Protein AF-A0A1Y2BEL7-F1 (afdb_monomer_lite)

InterPro domains:
  IPR009057 Homedomain-like superfamily [SSF46689] (163-197)
  IPR056302 ATP-dependent helicase CHD1-2/hrp3, HTH domain [PF23588] (156-226)

Secondary structure (DSSP, 8-state):
-------PPPPPP----------PPPHHHHHHHHHHHHHH--TTTSHHHHHHHHT-TTS-HHHHHHHHHHHHHHHHHHHHHHHHHHHH-HHHHTTGGGSPP-EEE-TTS-EEEHHHHHHHHHHHHHHHHHHHT-SSHHHHHHHHHHHHHHSSPPP-SSSSS---HHHHHHHH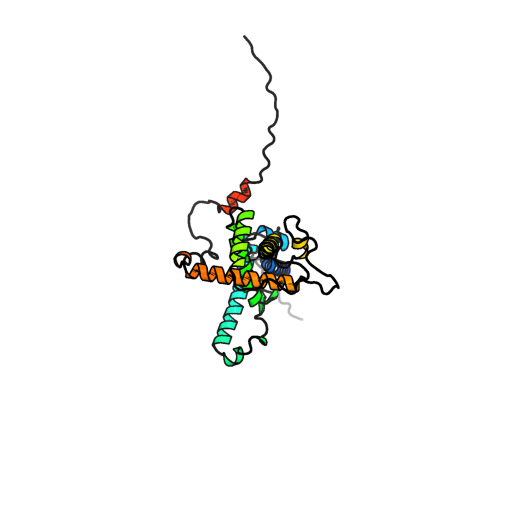HHHHHH-TT-HHHHHH-TTSTTTTT--TT-SS--S--HHHHHHHHHHHHHHHHHHHHHHHHH-GGGGGGSSSTTTPPPP---S----HHHHHHHSS--PPP-----PPPP----

Foldseek 3Di:
DDDDDDDDDDDDDDDDDDDPDPPADDLLLLVLLLVLCLWQAACVLVVVSSCVSSVVPVPDPVNSNVSRVLLLVQLVVLVVVVVVVCVVCVVVVVPVVPDDQSWDDRPPYDIDRSVSSNLSNVLNVLLSVLCVPDPDNVVSLVVQLVLLVPDPDDDDPPAPDDDGSSLLSLLSVLSNVQTQLSVVSSCPDPVGPRPPVECEPPPDPGDDYSVNSNVSNSVSSVVSVVVVVVVCVVPVVVVPCPDDPVPDDDPDDDDDDDPPVVVVVVPPDDDDDDDDDDDDDDDDDD

Organism: NCBI:txid329046

Structure (mmCIF, N/CA/C/O backbone):
data_AF-A0A1Y2BEL7-F1
#
_entry.id   AF-A0A1Y2BEL7-F1
#
loop_
_atom_site.group_PDB
_atom_site.id
_atom_site.type_symbol
_atom_site.label_atom_id
_atom_site.label_alt_id
_atom_site.label_comp_id
_atom_site.label_asym_id
_atom_site.label_entity_id
_atom_site.label_seq_id
_atom_site.pdbx_PDB_ins_code
_atom_site.Cartn_x
_atom_site.Cartn_y
_atom_site.Cartn_z
_atom_site.occupancy
_atom_site.B_iso_or_equiv
_atom_site.auth_seq_id
_atom_site.auth_comp_id
_atom_site.auth_asym_id
_atom_site.auth_atom_id
_atom_site.pdbx_PDB_model_num
ATOM 1 N N . MET A 1 1 ? -29.977 -41.618 71.032 1.00 42.56 1 MET A N 1
ATOM 2 C CA . MET A 1 1 ? -31.259 -41.395 70.331 1.00 42.56 1 MET A CA 1
ATOM 3 C C . MET A 1 1 ? -31.179 -40.005 69.726 1.00 42.56 1 MET A C 1
ATOM 5 O O . MET A 1 1 ? -31.337 -39.029 70.445 1.00 42.56 1 MET A O 1
ATOM 9 N N . GLY A 1 2 ? -30.723 -39.933 68.474 1.00 38.16 2 GLY A N 1
ATOM 10 C CA . GLY A 1 2 ? -30.477 -38.681 67.754 1.00 38.16 2 GLY A CA 1
ATOM 11 C C . GLY A 1 2 ? -31.762 -38.158 67.120 1.00 38.16 2 GLY A C 1
ATOM 12 O O . GLY A 1 2 ? -32.584 -38.946 66.663 1.00 38.16 2 GLY A O 1
ATOM 13 N N . ALA A 1 3 ? -31.934 -36.840 67.156 1.00 37.84 3 ALA A N 1
ATOM 14 C CA . ALA A 1 3 ? -33.057 -36.123 66.573 1.00 37.84 3 ALA A CA 1
ATOM 15 C C . ALA A 1 3 ? -32.862 -35.958 65.059 1.00 37.84 3 ALA A C 1
ATOM 17 O O . ALA A 1 3 ? -31.809 -35.496 64.620 1.00 37.84 3 ALA A O 1
ATOM 18 N N . GLU A 1 4 ? -33.883 -36.303 64.278 1.00 36.38 4 GLU A N 1
ATOM 19 C CA . GLU A 1 4 ? -33.891 -36.190 62.820 1.00 36.38 4 GLU A CA 1
ATOM 20 C C . GLU A 1 4 ? -34.889 -35.096 62.424 1.00 36.38 4 GLU A C 1
ATOM 22 O O . GLU A 1 4 ? -36.101 -35.231 62.598 1.00 36.38 4 GLU A O 1
ATOM 27 N N . ALA A 1 5 ? -34.353 -33.953 61.991 1.00 41.94 5 ALA A N 1
ATOM 28 C CA . ALA A 1 5 ? -35.113 -32.773 61.605 1.00 41.94 5 ALA A CA 1
ATOM 29 C C . ALA A 1 5 ? -35.230 -32.692 60.077 1.00 41.94 5 ALA A C 1
ATOM 31 O O . ALA A 1 5 ? -34.238 -32.592 59.355 1.00 41.94 5 ALA A O 1
ATOM 32 N N . SER A 1 6 ? -36.484 -32.712 59.630 1.00 41.28 6 SER A N 1
ATOM 33 C CA . SER A 1 6 ? -36.966 -32.537 58.262 1.00 41.28 6 SER A CA 1
ATOM 34 C C . SER A 1 6 ? -36.458 -31.240 57.612 1.00 41.28 6 SER A C 1
ATOM 36 O O . SER A 1 6 ? -36.540 -30.168 58.213 1.00 41.28 6 SER A O 1
ATOM 38 N N . ARG A 1 7 ? -35.970 -31.317 56.366 1.00 41.38 7 ARG A N 1
ATOM 39 C CA . ARG A 1 7 ? -35.695 -30.153 55.504 1.00 41.38 7 ARG A CA 1
ATOM 40 C C . ARG A 1 7 ? -36.502 -30.276 54.212 1.00 41.38 7 ARG A C 1
ATOM 42 O O . ARG A 1 7 ? -36.252 -31.161 53.401 1.00 41.38 7 ARG A O 1
ATOM 49 N N . GLN A 1 8 ? -37.472 -29.378 54.051 1.00 37.16 8 GLN A N 1
ATOM 50 C CA . GLN A 1 8 ? -38.222 -29.150 52.816 1.00 37.16 8 GLN A CA 1
ATOM 51 C C . GLN A 1 8 ? -37.344 -28.418 51.789 1.00 37.16 8 GLN A C 1
ATOM 53 O O . GLN A 1 8 ? -36.616 -27.491 52.141 1.00 37.16 8 GLN A O 1
ATOM 58 N N . ALA A 1 9 ? -37.428 -28.838 50.527 1.00 38.59 9 ALA A N 1
ATOM 59 C CA . ALA A 1 9 ? -36.803 -28.182 49.383 1.00 38.59 9 ALA A CA 1
ATOM 60 C C . ALA A 1 9 ? -37.765 -27.153 48.762 1.00 38.59 9 ALA A C 1
ATOM 62 O O . ALA A 1 9 ? -38.933 -27.462 48.522 1.00 38.59 9 ALA A O 1
ATOM 63 N N . SER A 1 10 ? -37.266 -25.947 48.489 1.00 36.16 10 SER A N 1
ATOM 64 C CA . SER A 1 10 ? -37.964 -24.901 47.729 1.00 36.16 10 SER A CA 1
ATOM 65 C C . SER A 1 10 ? -37.773 -25.109 46.216 1.00 36.16 10 SER A C 1
ATOM 67 O O . SER A 1 10 ? -36.690 -25.539 45.816 1.00 36.16 10 SER A O 1
ATOM 69 N N . PRO A 1 11 ? -38.759 -24.785 45.355 1.00 38.16 11 PRO A N 1
ATOM 70 C CA . PRO A 1 11 ? -38.616 -24.931 43.911 1.00 38.16 11 PRO A CA 1
ATOM 71 C C . PRO A 1 11 ? -37.932 -23.704 43.288 1.00 38.16 11 PRO A C 1
ATOM 73 O O . PRO A 1 11 ? -38.337 -22.562 43.509 1.00 38.16 11 PRO A O 1
ATOM 76 N N . THR A 1 12 ? -36.900 -23.956 42.485 1.00 36.47 12 THR A N 1
ATOM 77 C CA . THR A 1 12 ? -36.192 -22.964 41.668 1.00 36.47 12 THR A CA 1
ATOM 78 C C . THR A 1 12 ? -37.023 -22.603 40.434 1.00 36.47 12 THR A C 1
ATOM 80 O O . THR A 1 12 ? -37.390 -23.476 39.650 1.00 36.47 12 THR A O 1
ATOM 83 N N . VAL A 1 13 ? -37.299 -21.312 40.251 1.00 41.66 13 VAL A N 1
ATOM 84 C CA . VAL A 1 13 ? -37.849 -20.729 39.016 1.00 41.66 13 VAL A CA 1
ATOM 85 C C . VAL A 1 13 ? -36.727 -20.630 37.971 1.00 41.66 13 VAL A C 1
ATOM 87 O O . VAL A 1 13 ? -35.681 -20.077 38.308 1.00 41.66 13 VAL A O 1
ATOM 90 N N . PRO A 1 14 ? -36.902 -21.083 36.716 1.00 37.84 14 PRO A N 1
ATOM 91 C CA . PRO A 1 14 ? -35.983 -20.729 35.644 1.00 37.84 14 PRO A CA 1
ATOM 92 C C . PRO A 1 14 ? -36.447 -19.424 34.981 1.00 37.84 14 PRO A C 1
ATOM 94 O O . PRO A 1 14 ? -37.500 -19.374 34.345 1.00 37.84 14 PRO A O 1
ATOM 97 N N . GLN A 1 15 ? -35.657 -18.363 35.137 1.00 37.09 15 GLN A N 1
ATOM 98 C CA . GLN A 1 15 ? -35.676 -17.214 34.236 1.00 37.09 15 GLN A CA 1
ATOM 99 C C . GLN A 1 15 ? -34.425 -17.237 33.360 1.00 37.09 15 GLN A C 1
ATOM 101 O O . GLN A 1 15 ? -33.351 -17.570 33.854 1.00 37.09 15 GLN A O 1
ATOM 106 N N . SER A 1 16 ? -34.615 -16.727 32.135 1.00 37.59 16 SER A N 1
ATOM 107 C CA . SER A 1 16 ? -33.601 -16.056 31.309 1.00 37.59 16 SER A CA 1
ATOM 108 C C . SER A 1 16 ? -32.639 -17.002 30.557 1.00 37.59 16 SER A C 1
ATOM 110 O O . SER A 1 16 ? -32.305 -18.076 31.034 1.00 37.59 16 SER A O 1
ATOM 112 N N . GLU A 1 17 ? -32.202 -16.766 29.320 1.00 37.12 17 GLU A N 1
ATOM 113 C CA . GLU A 1 17 ? -32.243 -15.626 28.400 1.00 37.12 17 GLU A CA 1
ATOM 114 C C . GLU A 1 17 ? -31.829 -16.174 27.017 1.00 37.12 17 GLU A C 1
ATOM 116 O O . GLU A 1 17 ? -30.927 -17.006 26.926 1.00 37.12 17 GLU A O 1
ATOM 121 N N . THR A 1 18 ? -32.447 -15.724 25.924 1.00 36.34 18 THR A N 1
ATOM 122 C CA . THR A 1 18 ? -31.874 -15.895 24.578 1.00 36.34 18 THR A CA 1
ATOM 123 C C . THR A 1 18 ? -30.753 -14.869 24.393 1.00 36.34 18 THR A C 1
ATOM 125 O O . THR A 1 18 ? -31.057 -13.674 24.433 1.00 36.34 18 THR A O 1
ATOM 128 N N . PRO A 1 19 ? -29.486 -15.262 24.167 1.00 41.50 19 PRO A N 1
ATOM 129 C CA . PRO A 1 19 ? -28.439 -14.295 23.893 1.00 41.50 19 PRO A CA 1
ATOM 130 C C . PRO A 1 19 ? -28.530 -13.857 22.430 1.00 41.50 19 PRO A C 1
ATOM 132 O O . PRO A 1 19 ? -28.249 -14.624 21.506 1.00 41.50 19 PRO A O 1
ATOM 135 N N . SER A 1 20 ? -28.913 -12.599 22.220 1.00 38.22 20 SER A N 1
ATOM 136 C CA . SER A 1 20 ? -28.693 -11.878 20.969 1.00 38.22 20 SER A CA 1
ATOM 137 C C . SER A 1 20 ? -27.199 -11.928 20.655 1.00 38.22 20 SER A C 1
ATOM 139 O O . SER A 1 20 ? -26.401 -11.222 21.270 1.00 38.22 20 SER A O 1
ATOM 141 N N . THR A 1 21 ? -26.806 -12.825 19.754 1.00 40.44 21 THR A N 1
ATOM 142 C CA . THR A 1 21 ? -25.406 -13.043 19.391 1.00 40.44 21 THR A CA 1
ATOM 143 C C . THR A 1 21 ? -24.956 -11.853 18.551 1.00 40.44 21 THR A C 1
ATOM 145 O O . THR A 1 21 ? -25.137 -11.836 17.338 1.00 40.44 21 THR A O 1
ATOM 148 N N . GLN A 1 22 ? -24.421 -10.815 19.194 1.00 45.66 22 GLN A N 1
ATOM 149 C CA . GLN A 1 22 ? -23.598 -9.835 18.495 1.00 45.66 22 GLN A CA 1
ATOM 150 C C . GLN A 1 22 ? -22.343 -10.585 18.043 1.00 45.66 22 GLN A C 1
ATOM 152 O O . GLN A 1 22 ? -21.511 -10.961 18.867 1.00 45.66 22 GLN A O 1
ATOM 157 N N . ILE A 1 23 ? -22.268 -10.901 16.750 1.00 55.03 23 ILE A N 1
ATOM 158 C CA . ILE A 1 23 ? -21.155 -11.638 16.150 1.00 55.03 23 ILE A CA 1
ATOM 159 C C . ILE A 1 23 ? -19.938 -10.711 16.178 1.00 55.03 23 ILE A C 1
ATOM 161 O O . ILE A 1 23 ? -19.762 -9.853 15.325 1.00 55.03 23 ILE A O 1
ATOM 165 N N . THR A 1 24 ? -19.109 -10.830 17.208 1.00 79.62 24 THR A N 1
ATOM 166 C CA . THR A 1 24 ? -17.795 -10.185 17.250 1.00 79.62 24 THR A CA 1
ATOM 167 C C . THR A 1 24 ? -16.792 -11.077 16.527 1.00 79.62 24 THR A C 1
ATOM 169 O O . THR A 1 24 ? -16.790 -12.287 16.754 1.00 79.62 24 THR A O 1
ATOM 172 N N . LEU A 1 25 ? -15.928 -10.501 15.684 1.00 88.50 25 LEU A N 1
ATOM 173 C CA . LEU A 1 25 ? -14.868 -11.256 15.007 1.00 88.50 25 LEU A CA 1
ATOM 174 C C . LEU A 1 25 ? -14.013 -12.033 16.016 1.00 88.50 25 LEU A C 1
ATOM 176 O O . LEU A 1 25 ? -13.628 -11.501 17.057 1.00 88.50 25 LEU A O 1
ATOM 180 N N . THR A 1 26 ? -13.670 -13.274 15.675 1.00 92.12 26 THR A N 1
ATOM 181 C CA . THR A 1 26 ? -12.676 -14.052 16.431 1.00 92.12 26 THR A CA 1
ATOM 182 C C . THR A 1 26 ? -11.285 -13.418 16.321 1.00 92.12 26 THR A C 1
ATOM 184 O O . THR A 1 26 ? -11.024 -12.614 15.422 1.00 92.12 26 THR A O 1
ATOM 187 N N . ASP A 1 27 ? -10.345 -13.809 17.184 1.00 91.88 27 ASP A N 1
ATOM 188 C CA . ASP A 1 27 ? -8.964 -13.301 17.125 1.00 91.88 27 ASP A CA 1
ATOM 189 C C . ASP A 1 27 ? -8.276 -13.650 15.794 1.00 91.88 27 ASP A C 1
ATOM 191 O O . ASP A 1 27 ? -7.541 -12.836 15.232 1.00 91.88 27 ASP A O 1
ATOM 195 N N . GLN A 1 28 ? -8.556 -14.837 15.245 1.00 92.31 28 GLN A N 1
ATOM 196 C CA . GLN A 1 28 ? -8.046 -15.254 13.938 1.00 92.31 28 GLN A CA 1
ATOM 197 C C . GLN A 1 28 ? -8.602 -14.373 12.814 1.00 92.31 28 GLN A C 1
ATOM 199 O O . GLN A 1 28 ? -7.830 -13.876 11.996 1.00 92.31 28 GLN A O 1
ATOM 204 N N . GLN A 1 29 ? -9.916 -14.139 12.797 1.00 94.81 29 GLN A N 1
ATOM 205 C CA . GLN A 1 29 ? -10.563 -13.267 11.810 1.00 94.81 29 GLN A CA 1
ATOM 206 C C . GLN A 1 29 ? -10.109 -11.811 11.950 1.00 94.81 29 GLN A C 1
ATOM 208 O O . GLN A 1 29 ? -9.887 -11.137 10.950 1.00 94.81 29 GLN A O 1
ATOM 213 N N . THR A 1 30 ? -9.912 -11.338 13.182 1.00 95.19 30 THR A N 1
ATOM 214 C CA . THR A 1 30 ? -9.381 -9.999 13.464 1.00 95.19 30 THR A CA 1
ATOM 215 C C . THR A 1 30 ? -7.969 -9.851 12.903 1.00 95.19 30 THR A C 1
ATOM 217 O O . THR A 1 30 ? -7.677 -8.869 12.227 1.00 95.19 30 THR A O 1
ATOM 220 N N . ASN A 1 31 ? -7.097 -10.842 13.115 1.00 95.06 31 ASN A N 1
ATOM 221 C CA . ASN A 1 31 ? -5.749 -10.838 12.547 1.00 95.06 31 ASN A CA 1
ATOM 222 C C . ASN A 1 31 ? -5.765 -10.903 11.016 1.00 95.06 31 ASN A C 1
ATOM 224 O O . ASN A 1 31 ? -5.016 -10.163 10.383 1.00 95.06 31 ASN A O 1
ATOM 228 N N . ALA A 1 32 ? -6.622 -11.740 10.424 1.00 96.31 32 ALA A N 1
ATOM 229 C CA . ALA A 1 32 ? -6.788 -11.807 8.973 1.00 96.31 32 ALA A CA 1
ATOM 230 C C . ALA A 1 32 ? -7.229 -10.448 8.406 1.00 96.31 32 ALA A C 1
ATOM 232 O O . ALA A 1 32 ? -6.587 -9.931 7.496 1.00 96.31 32 ALA A O 1
ATOM 233 N N . LEU A 1 33 ? -8.225 -9.808 9.029 1.00 97.00 33 LEU A N 1
ATOM 234 C CA . LEU A 1 33 ? -8.688 -8.475 8.649 1.00 97.00 33 LEU A CA 1
ATOM 235 C C . LEU A 1 33 ? -7.574 -7.423 8.756 1.00 97.00 33 LEU A C 1
ATOM 237 O O . LEU A 1 33 ? -7.402 -6.634 7.833 1.00 97.00 33 LEU A O 1
ATOM 241 N N . ILE A 1 34 ? -6.780 -7.427 9.835 1.00 96.81 34 ILE A N 1
ATOM 242 C CA . ILE A 1 34 ? -5.624 -6.524 9.989 1.00 96.81 34 ILE A CA 1
ATOM 243 C C . ILE A 1 34 ? -4.633 -6.703 8.828 1.00 96.81 34 ILE A C 1
ATOM 245 O O . ILE A 1 34 ? -4.158 -5.709 8.278 1.00 96.81 34 ILE A O 1
ATOM 249 N N . GLN A 1 35 ? -4.322 -7.946 8.444 1.00 97.06 35 GLN A N 1
ATOM 250 C CA . GLN A 1 35 ? -3.397 -8.220 7.340 1.00 97.06 35 GLN A CA 1
ATOM 251 C C . GLN A 1 35 ? -3.964 -7.769 5.992 1.00 97.06 35 GLN A C 1
ATOM 253 O O . GLN A 1 35 ? -3.255 -7.104 5.237 1.00 97.06 35 GLN A O 1
ATOM 258 N N . SER A 1 36 ? -5.236 -8.050 5.709 1.00 98.12 36 SER A N 1
ATOM 259 C CA . SER A 1 36 ? -5.886 -7.593 4.476 1.00 98.12 36 SER A CA 1
ATOM 260 C C . SER A 1 36 ? -5.971 -6.072 4.406 1.00 98.12 36 SER A C 1
ATOM 262 O O . SER A 1 36 ? -5.713 -5.487 3.357 1.00 98.12 36 SER A O 1
ATOM 264 N N . MET A 1 37 ? -6.231 -5.398 5.529 1.00 98.06 37 MET A N 1
ATOM 265 C CA . MET A 1 37 ? -6.207 -3.935 5.591 1.00 98.06 37 MET A CA 1
ATOM 266 C C . MET A 1 37 ? -4.809 -3.365 5.304 1.00 98.06 37 MET A C 1
ATOM 268 O O . MET A 1 37 ? -4.680 -2.374 4.592 1.00 98.06 37 MET A O 1
ATOM 272 N N . LEU A 1 38 ? -3.737 -4.008 5.780 1.00 97.88 38 LEU A N 1
ATOM 273 C CA . LEU A 1 38 ? -2.360 -3.601 5.457 1.00 97.88 38 LEU A CA 1
ATOM 274 C C . LEU A 1 38 ? -1.993 -3.784 3.972 1.00 97.88 38 LEU A C 1
ATOM 276 O O . LEU A 1 38 ? -1.032 -3.157 3.515 1.00 97.88 38 LEU A O 1
ATOM 280 N N . ARG A 1 39 ? -2.737 -4.623 3.238 1.00 98.19 39 ARG A N 1
ATOM 281 C CA . ARG A 1 39 ? -2.569 -4.856 1.794 1.00 98.19 39 ARG A CA 1
ATOM 282 C C . ARG A 1 39 ? -3.430 -3.932 0.937 1.00 98.19 39 ARG A C 1
ATOM 284 O O . ARG A 1 39 ? -2.939 -3.461 -0.084 1.00 98.19 39 ARG A O 1
ATOM 291 N N . PHE A 1 40 ? -4.677 -3.684 1.339 1.00 98.44 40 PHE A N 1
ATOM 292 C CA . PHE A 1 40 ? -5.702 -3.059 0.490 1.00 98.44 40 PHE A CA 1
ATOM 293 C C . PHE A 1 40 ? -6.302 -1.759 1.045 1.00 98.44 40 PHE A C 1
ATOM 295 O O . PHE A 1 40 ? -7.094 -1.124 0.356 1.00 98.44 40 PHE A O 1
ATOM 302 N N . GLY A 1 41 ? -5.946 -1.350 2.263 1.00 97.94 41 GLY A N 1
ATOM 303 C CA . GLY A 1 41 ? -6.496 -0.160 2.907 1.00 97.94 41 GLY A CA 1
ATOM 304 C C . GLY A 1 41 ? -7.797 -0.448 3.652 1.00 97.94 41 GLY A C 1
ATOM 305 O O . GLY A 1 41 ? -7.957 -1.481 4.309 1.00 97.94 41 GLY A O 1
ATOM 306 N N . SER A 1 42 ? -8.728 0.496 3.614 1.00 96.75 42 SER A N 1
ATOM 307 C CA . SER A 1 42 ? -9.942 0.430 4.412 1.00 96.75 42 SER A CA 1
ATOM 308 C C . SER A 1 42 ? -11.031 -0.479 3.811 1.00 96.75 42 SER A C 1
ATOM 310 O O . SER A 1 42 ? -11.367 -0.357 2.629 1.00 96.75 42 SER A O 1
ATOM 312 N N . PRO A 1 43 ? -11.726 -1.292 4.638 1.00 96.12 43 PRO A N 1
ATOM 313 C CA . PRO A 1 43 ? -12.813 -2.168 4.186 1.00 96.12 43 PRO A CA 1
ATOM 314 C C . PRO A 1 43 ? -13.984 -1.458 3.503 1.00 96.12 43 PRO A C 1
ATOM 316 O O . PRO A 1 43 ? -14.694 -2.083 2.730 1.00 96.12 43 PRO A O 1
ATOM 319 N N . HIS A 1 44 ? -14.204 -0.169 3.769 1.00 93.69 44 HIS A N 1
ATOM 320 C CA . HIS A 1 44 ? -15.296 0.585 3.146 1.00 93.69 44 HIS A CA 1
ATOM 321 C C . HIS A 1 44 ? -14.999 1.002 1.697 1.00 93.69 44 HIS A C 1
ATOM 323 O O . HIS A 1 44 ? -15.941 1.256 0.956 1.00 93.69 44 HIS A O 1
ATOM 329 N N . LEU A 1 45 ? -13.723 1.059 1.290 1.00 93.88 45 LEU A N 1
ATOM 330 C CA . LEU A 1 45 ? -13.324 1.374 -0.088 1.00 93.88 45 LEU A CA 1
ATOM 331 C C . LEU A 1 45 ? -13.077 0.112 -0.921 1.00 93.88 45 LEU A C 1
ATOM 333 O O . LEU A 1 45 ? -13.290 0.118 -2.129 1.00 93.88 45 LEU A O 1
ATOM 337 N N . ARG A 1 46 ? -12.610 -0.968 -0.280 1.00 96.00 46 ARG A N 1
ATOM 338 C CA . ARG A 1 46 ? -12.159 -2.207 -0.939 1.00 96.00 46 ARG A CA 1
ATOM 339 C C . ARG A 1 46 ? -12.809 -3.460 -0.344 1.00 96.00 46 ARG A C 1
ATOM 341 O O . ARG A 1 46 ? -12.129 -4.457 -0.108 1.00 96.00 46 ARG A O 1
ATOM 348 N N . PHE A 1 47 ? -14.119 -3.407 -0.087 1.00 96.69 47 PHE A N 1
ATOM 349 C CA . PHE A 1 47 ? -14.842 -4.438 0.671 1.00 96.69 47 PHE A CA 1
ATOM 350 C C . PHE A 1 47 ? -14.655 -5.849 0.103 1.00 96.69 47 PHE A C 1
ATOM 352 O O . PHE A 1 47 ? -14.113 -6.709 0.789 1.00 96.69 47 PHE A O 1
ATOM 359 N N . GLU A 1 48 ? -15.041 -6.082 -1.153 1.00 96.31 48 GLU A N 1
ATOM 360 C CA . GLU A 1 48 ? -14.996 -7.419 -1.763 1.00 96.31 48 GLU A CA 1
ATOM 361 C C . GLU A 1 48 ? -13.576 -7.998 -1.796 1.00 96.31 48 GLU A C 1
ATOM 363 O O . GLU A 1 48 ? -13.367 -9.166 -1.468 1.00 96.31 48 GLU A O 1
ATOM 368 N N . THR A 1 49 ? -12.579 -7.168 -2.130 1.00 97.06 49 THR A N 1
ATOM 369 C CA . THR A 1 49 ? -11.171 -7.584 -2.143 1.00 97.06 49 THR A CA 1
ATOM 370 C C . THR A 1 49 ? -10.705 -8.006 -0.749 1.00 97.06 49 THR A C 1
ATOM 372 O O . THR A 1 49 ? -10.084 -9.056 -0.602 1.00 97.06 49 THR A O 1
ATOM 375 N N . ILE A 1 50 ? -11.034 -7.217 0.278 1.00 97.81 50 ILE A N 1
ATOM 376 C CA . ILE A 1 50 ? -10.631 -7.483 1.664 1.00 97.81 50 ILE A CA 1
ATOM 377 C C . ILE A 1 50 ? -11.347 -8.711 2.228 1.00 97.81 50 ILE A C 1
ATOM 379 O O . ILE A 1 50 ? -10.708 -9.518 2.896 1.00 97.81 50 ILE A O 1
ATOM 383 N N . VAL A 1 51 ? -12.643 -8.884 1.957 1.00 97.44 51 VAL A N 1
ATOM 384 C CA . VAL A 1 51 ? -13.410 -10.053 2.417 1.00 97.44 51 VAL A CA 1
ATOM 385 C C . VAL A 1 51 ? -12.826 -11.338 1.847 1.00 97.44 51 VAL A C 1
ATOM 387 O O . VAL A 1 51 ? -12.588 -12.281 2.603 1.00 97.44 51 VAL A O 1
ATOM 390 N N . LYS A 1 52 ? -12.529 -11.342 0.545 1.00 97.31 52 LYS A N 1
ATOM 391 C CA . LYS A 1 52 ? -11.926 -12.488 -0.135 1.00 97.31 52 LYS A CA 1
ATOM 392 C C . LYS A 1 52 ? -10.520 -12.790 0.392 1.00 97.31 52 LYS A C 1
ATOM 394 O O . LYS A 1 52 ? -10.218 -13.944 0.684 1.00 97.31 52 LYS A O 1
ATOM 399 N N . ASP A 1 53 ? -9.667 -11.773 0.546 1.00 97.44 53 ASP A N 1
ATOM 400 C CA . ASP A 1 53 ? -8.296 -11.944 1.060 1.00 97.44 53 ASP A CA 1
ATOM 401 C C . ASP A 1 53 ? -8.279 -12.435 2.517 1.00 97.44 53 ASP A C 1
ATOM 403 O O . ASP A 1 53 ? -7.504 -13.327 2.865 1.00 97.44 53 ASP A O 1
ATOM 407 N N . ALA A 1 54 ? -9.179 -11.915 3.356 1.00 96.81 54 ALA A N 1
ATOM 408 C CA . ALA A 1 54 ? -9.304 -12.303 4.760 1.00 96.81 54 ALA A CA 1
ATOM 409 C C . ALA A 1 54 ? -10.108 -13.602 4.972 1.00 96.81 54 ALA A C 1
ATOM 411 O O . ALA A 1 54 ? -10.194 -14.074 6.108 1.00 96.81 54 ALA A O 1
ATOM 412 N N . SER A 1 55 ? -10.699 -14.176 3.913 1.00 96.44 55 SER A N 1
ATOM 413 C CA . SER A 1 55 ? -11.616 -15.329 3.979 1.00 96.44 55 SER A CA 1
ATOM 414 C C . SER A 1 55 ? -12.797 -15.103 4.941 1.00 96.44 55 SER A C 1
ATOM 416 O O . SER A 1 55 ? -13.101 -15.938 5.798 1.00 96.44 55 SER A O 1
ATOM 418 N N . LEU A 1 56 ? -13.444 -13.936 4.835 1.00 95.06 56 LEU A N 1
ATOM 419 C CA . LEU A 1 56 ? -14.544 -13.493 5.705 1.00 95.06 56 LEU A CA 1
ATOM 420 C C . LEU A 1 56 ? -15.924 -13.557 5.034 1.00 95.06 56 LEU A C 1
ATOM 422 O O . LEU A 1 56 ? -16.863 -12.944 5.531 1.00 95.06 56 LEU A O 1
ATOM 426 N N . ASP A 1 57 ? -16.079 -14.310 3.943 1.00 93.69 57 ASP A N 1
ATOM 427 C CA . ASP A 1 57 ? -17.300 -14.351 3.113 1.00 93.69 57 ASP A CA 1
ATOM 428 C C . ASP A 1 57 ? -18.572 -14.741 3.888 1.00 93.69 57 ASP A C 1
ATOM 430 O O . ASP A 1 57 ? -19.685 -14.391 3.508 1.00 93.69 57 ASP A O 1
ATOM 434 N N . SER A 1 58 ? -18.408 -15.473 4.992 1.00 91.38 58 SER A N 1
ATOM 435 C CA . SER A 1 58 ? -19.497 -15.914 5.874 1.00 91.38 58 SER A CA 1
ATOM 436 C C . SER A 1 58 ? -19.860 -14.916 6.977 1.00 91.38 58 SER A C 1
ATOM 438 O O . SER A 1 58 ? -20.791 -15.160 7.744 1.00 91.38 58 SER A O 1
ATOM 440 N N . THR A 1 59 ? -19.115 -13.818 7.100 1.00 92.38 59 THR A N 1
ATOM 441 C CA . THR A 1 59 ? -19.311 -12.808 8.144 1.00 92.38 59 THR A CA 1
ATOM 442 C C . THR A 1 59 ? -20.120 -11.640 7.598 1.00 92.38 59 THR A C 1
ATOM 444 O O . THR A 1 59 ? -19.978 -11.255 6.440 1.00 92.38 59 THR A O 1
ATOM 447 N N . ASP A 1 60 ? -20.978 -11.054 8.430 1.00 92.88 60 ASP A N 1
ATOM 448 C CA . ASP A 1 60 ? -21.841 -9.969 7.990 1.00 92.88 60 ASP A CA 1
ATOM 449 C C . ASP A 1 60 ? -21.054 -8.685 7.664 1.00 92.88 60 ASP A C 1
ATOM 451 O O . ASP A 1 60 ? -20.106 -8.296 8.356 1.00 92.88 60 ASP A O 1
ATOM 455 N N . THR A 1 61 ? -21.482 -7.996 6.603 1.00 93.50 61 THR A N 1
ATOM 456 C CA . THR A 1 61 ? -20.857 -6.761 6.110 1.00 93.50 61 THR A CA 1
ATOM 457 C C . THR A 1 61 ? -20.735 -5.699 7.200 1.00 93.50 61 THR A C 1
ATOM 459 O O . THR A 1 61 ? -19.682 -5.076 7.339 1.00 93.50 61 THR A O 1
ATOM 462 N N . SER A 1 62 ? -21.784 -5.500 8.005 1.00 93.19 62 SER A N 1
ATOM 463 C CA . SER A 1 62 ? -21.787 -4.504 9.081 1.00 93.19 62 SER A CA 1
ATOM 464 C C . SER A 1 62 ? -20.695 -4.753 10.117 1.00 93.19 62 SER A C 1
ATOM 466 O O . SER A 1 62 ? -20.006 -3.808 10.503 1.00 93.19 62 SER A O 1
ATOM 468 N N . THR A 1 63 ? -20.491 -6.004 10.525 1.00 94.06 63 THR A N 1
ATOM 469 C CA . THR A 1 63 ? -19.468 -6.412 11.490 1.00 94.06 63 THR A CA 1
ATOM 470 C C . THR A 1 63 ? -18.074 -6.185 10.937 1.00 94.06 63 THR A C 1
ATOM 472 O O . THR A 1 63 ? -17.238 -5.621 11.640 1.00 94.06 63 THR A O 1
ATOM 475 N N . ILE A 1 64 ? -17.809 -6.546 9.678 1.00 95.12 64 ILE A N 1
ATOM 476 C CA . ILE A 1 64 ? -16.486 -6.351 9.060 1.00 95.12 64 ILE A CA 1
ATOM 477 C C . ILE A 1 64 ? -16.151 -4.856 8.961 1.00 95.12 64 ILE A C 1
ATOM 479 O O . ILE A 1 64 ? -15.061 -4.434 9.356 1.00 95.12 64 ILE A O 1
ATOM 483 N N . ILE A 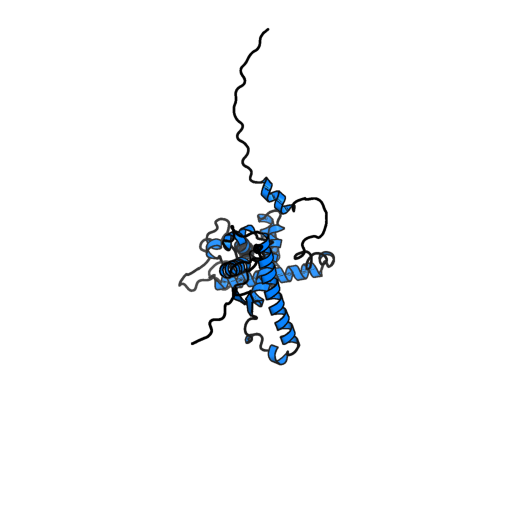1 65 ? -17.098 -4.034 8.492 1.00 95.19 65 ILE A N 1
ATOM 484 C CA . ILE A 1 65 ? -16.912 -2.578 8.399 1.00 95.19 65 ILE A CA 1
ATOM 485 C C . ILE A 1 65 ? -16.726 -1.960 9.793 1.00 95.19 65 ILE A C 1
ATOM 487 O O . ILE A 1 65 ? -15.820 -1.143 9.991 1.00 95.19 65 ILE A O 1
ATOM 491 N N . ALA A 1 66 ? -17.551 -2.348 10.770 1.00 94.44 66 ALA A N 1
ATOM 492 C CA . ALA A 1 66 ? -17.452 -1.854 12.141 1.00 94.44 66 ALA A CA 1
ATOM 493 C C . ALA A 1 66 ? -16.120 -2.251 12.795 1.00 94.44 66 ALA A C 1
ATOM 495 O O . ALA A 1 66 ? -15.471 -1.409 13.422 1.00 94.44 66 ALA A O 1
ATOM 496 N N . ALA A 1 67 ? -15.675 -3.494 12.597 1.00 94.38 67 ALA A N 1
ATOM 497 C CA . ALA A 1 67 ? -14.392 -3.983 13.085 1.00 94.38 67 ALA A CA 1
ATOM 498 C C . ALA A 1 67 ? -13.224 -3.216 12.456 1.00 94.38 67 ALA A C 1
ATOM 500 O O . ALA A 1 67 ? -12.374 -2.710 13.187 1.00 94.38 67 ALA A O 1
ATOM 501 N N . GLY A 1 68 ? -13.217 -3.034 11.131 1.00 95.69 68 GLY A N 1
ATOM 502 C CA . GLY A 1 68 ? -12.191 -2.251 10.435 1.00 95.69 68 GLY A CA 1
ATOM 503 C C . GLY A 1 68 ? -12.088 -0.812 10.953 1.00 95.69 68 GLY A C 1
ATOM 504 O O . GLY A 1 68 ? -10.993 -0.338 11.271 1.00 95.69 68 GLY A O 1
ATOM 505 N N . LYS A 1 69 ? -13.232 -0.133 11.135 1.00 95.25 69 LYS A N 1
ATOM 506 C CA . LYS A 1 69 ? -13.285 1.210 11.746 1.00 95.25 69 LYS A CA 1
ATOM 507 C C . LYS A 1 69 ? -12.751 1.205 13.186 1.00 95.25 69 LYS A C 1
ATOM 509 O O . LYS A 1 69 ? -11.999 2.104 13.565 1.00 95.25 69 LYS A O 1
ATOM 514 N N . GLY A 1 70 ? -13.113 0.198 13.982 1.00 94.31 70 GLY A N 1
ATOM 515 C CA . GLY A 1 70 ? -12.651 0.031 15.363 1.00 94.31 70 GLY A CA 1
ATOM 516 C C . GLY A 1 70 ? -11.137 -0.174 15.475 1.00 94.31 70 GLY A C 1
ATOM 517 O O . GLY A 1 70 ? -10.489 0.482 16.296 1.00 94.31 70 GLY A O 1
ATOM 518 N N . ILE A 1 71 ? -10.561 -1.013 14.610 1.00 95.38 71 ILE A N 1
ATOM 519 C CA . ILE A 1 71 ? -9.113 -1.256 14.516 1.00 95.38 71 ILE A CA 1
ATOM 520 C C . ILE A 1 71 ? -8.385 0.054 14.209 1.00 95.38 71 ILE A C 1
ATOM 522 O O . ILE A 1 71 ? -7.509 0.473 14.970 1.00 95.38 71 ILE A O 1
ATOM 526 N N . PHE A 1 72 ? -8.796 0.748 13.143 1.00 96.06 72 PHE A N 1
ATOM 527 C CA . PHE A 1 72 ? -8.167 2.004 12.736 1.00 96.06 72 PHE A CA 1
ATOM 528 C C . PHE A 1 72 ? -8.246 3.069 13.837 1.00 96.06 72 PHE A C 1
ATOM 530 O O . PHE A 1 72 ? -7.244 3.716 14.154 1.00 96.06 72 PHE A O 1
ATOM 537 N N . LYS A 1 73 ? -9.410 3.213 14.486 1.00 95.62 73 LYS A N 1
ATOM 538 C CA . LYS A 1 73 ? -9.603 4.141 15.611 1.00 95.62 73 LYS A CA 1
ATOM 539 C C . LYS A 1 73 ? -8.679 3.819 16.787 1.00 95.62 73 LYS A C 1
ATOM 541 O O . LYS A 1 73 ? -8.105 4.737 17.371 1.00 95.62 73 LYS A O 1
ATOM 546 N N . THR A 1 74 ? -8.510 2.539 17.110 1.00 95.44 74 THR A N 1
ATOM 547 C CA . THR A 1 74 ? -7.635 2.080 18.200 1.00 95.44 74 THR A CA 1
ATOM 548 C C . THR A 1 74 ? -6.172 2.414 17.911 1.00 95.44 74 THR A C 1
ATOM 550 O O . THR A 1 74 ? -5.502 3.023 18.747 1.00 95.44 74 THR A O 1
ATOM 553 N N . CYS A 1 75 ? -5.687 2.126 16.698 1.00 95.75 75 CYS A N 1
ATOM 554 C CA . CYS A 1 75 ? -4.331 2.499 16.291 1.00 95.75 75 CYS A CA 1
ATOM 555 C C . CYS A 1 75 ? -4.131 4.025 16.273 1.00 95.75 75 CYS A C 1
ATOM 557 O O . CYS A 1 75 ? -3.128 4.514 16.794 1.00 95.75 75 CYS A O 1
ATOM 559 N N . LYS A 1 76 ? -5.098 4.798 15.753 1.00 95.69 76 LYS A N 1
ATOM 560 C CA . LYS A 1 76 ? -5.049 6.275 15.749 1.00 95.69 76 LYS A CA 1
ATOM 561 C C . LYS A 1 76 ? -4.966 6.837 17.174 1.00 95.69 76 LYS A C 1
ATOM 563 O O . LYS A 1 76 ? -4.176 7.747 17.419 1.00 95.69 76 LYS A O 1
ATOM 568 N N . ALA A 1 77 ? -5.729 6.280 18.117 1.00 94.81 77 ALA A N 1
ATOM 569 C CA . ALA A 1 77 ? -5.690 6.684 19.522 1.00 94.81 77 ALA A CA 1
ATOM 570 C C . ALA A 1 77 ? -4.333 6.382 20.181 1.00 94.81 77 ALA A C 1
ATOM 572 O O . ALA A 1 77 ? -3.797 7.243 20.876 1.00 94.81 77 ALA A O 1
ATOM 573 N N . ALA A 1 78 ? -3.744 5.210 19.916 1.00 94.25 78 ALA A N 1
ATOM 574 C CA . ALA A 1 78 ? -2.421 4.849 20.430 1.00 94.25 78 ALA A CA 1
ATOM 575 C C . ALA A 1 78 ? -1.317 5.795 19.918 1.00 94.25 78 ALA A C 1
ATOM 577 O O . ALA A 1 78 ? -0.484 6.257 20.697 1.00 94.25 78 ALA A O 1
ATOM 578 N N . VAL A 1 79 ? -1.345 6.142 18.624 1.00 93.94 79 VAL A N 1
ATOM 579 C CA . VAL A 1 79 ? -0.408 7.112 18.028 1.00 93.94 79 VAL A CA 1
ATOM 580 C C . VAL A 1 79 ? -0.565 8.493 18.665 1.00 93.94 79 VAL A C 1
ATOM 582 O O . VAL A 1 79 ? 0.434 9.113 19.026 1.00 93.94 79 VAL A O 1
ATOM 585 N N . LYS A 1 80 ? -1.805 8.963 18.851 1.00 93.38 80 LYS A N 1
ATOM 586 C CA . LYS A 1 80 ? -2.077 10.265 19.476 1.00 93.38 80 LYS A CA 1
ATOM 587 C C . LYS A 1 80 ? -1.586 10.318 20.926 1.00 93.38 80 LYS A C 1
ATOM 589 O O . LYS A 1 80 ? -0.912 11.272 21.300 1.00 93.38 80 LYS A O 1
ATOM 594 N N . ALA A 1 81 ? -1.861 9.279 21.713 1.00 92.00 81 ALA A N 1
ATOM 595 C CA . ALA A 1 81 ? -1.401 9.195 23.097 1.00 92.00 81 ALA A CA 1
ATOM 596 C C . ALA A 1 81 ? 0.134 9.267 23.192 1.00 92.00 81 ALA A C 1
ATOM 598 O O . ALA A 1 81 ? 0.665 9.974 24.046 1.00 92.00 81 ALA A O 1
ATOM 599 N N . GLN A 1 82 ? 0.859 8.607 22.278 1.00 89.00 82 GLN A N 1
ATOM 600 C CA . GLN A 1 82 ? 2.319 8.720 22.236 1.00 89.00 82 GLN A CA 1
ATOM 601 C C . GLN A 1 82 ? 2.784 10.136 21.861 1.00 89.00 82 GLN A C 1
ATOM 603 O O . GLN A 1 82 ? 3.721 10.652 22.466 1.00 89.00 82 GLN A O 1
ATOM 608 N N . GLN A 1 83 ? 2.135 10.784 20.890 1.00 88.56 83 GLN A N 1
ATOM 609 C CA . GLN A 1 83 ? 2.473 12.156 20.491 1.00 88.56 83 GLN A CA 1
ATOM 610 C C . GLN A 1 83 ? 2.283 13.158 21.638 1.00 88.56 83 GLN A C 1
ATOM 612 O O . GLN A 1 83 ? 3.107 14.057 21.808 1.00 88.56 83 GLN A O 1
ATOM 617 N N . GLU A 1 84 ? 1.233 12.992 22.445 1.00 89.50 84 GLU A N 1
ATOM 618 C CA . GLU A 1 84 ? 0.986 13.810 23.639 1.00 89.50 84 GLU A CA 1
ATOM 619 C C . GLU A 1 84 ? 2.093 13.615 24.691 1.00 89.50 84 GLU A C 1
ATOM 621 O O . GLU A 1 84 ? 2.609 14.593 25.234 1.00 89.50 84 GLU A O 1
ATOM 626 N N . VAL A 1 85 ? 2.536 12.373 24.920 1.00 86.25 85 VAL A N 1
ATOM 627 C CA . VAL A 1 85 ? 3.678 12.072 25.805 1.00 86.25 85 VAL A CA 1
ATOM 628 C C . VAL A 1 85 ? 4.967 12.725 25.294 1.00 86.25 85 VAL A C 1
ATOM 630 O O . VAL A 1 85 ? 5.689 13.372 26.062 1.00 86.25 85 VAL A O 1
ATOM 633 N N . ASP A 1 86 ? 5.240 12.613 23.993 1.00 84.44 86 ASP A N 1
ATOM 634 C CA . ASP A 1 86 ? 6.437 13.177 23.367 1.00 84.44 86 ASP A CA 1
ATOM 635 C C . ASP A 1 86 ? 6.459 14.715 23.419 1.00 84.44 86 ASP A C 1
ATOM 637 O O . ASP A 1 86 ? 7.544 15.303 23.511 1.00 84.44 86 ASP A O 1
ATOM 641 N N . ALA A 1 87 ? 5.286 15.359 23.370 1.00 84.69 87 ALA A N 1
ATOM 642 C CA . ALA A 1 87 ? 5.126 16.810 23.465 1.00 84.69 87 ALA A CA 1
ATOM 643 C C . ALA A 1 87 ? 5.384 17.339 24.886 1.00 84.69 87 ALA A C 1
ATOM 645 O O . ALA A 1 87 ? 5.954 18.419 25.047 1.00 84.69 87 ALA A O 1
ATOM 646 N N . VAL A 1 88 ? 5.013 16.569 25.914 1.00 83.81 88 VAL A N 1
ATOM 647 C CA . VAL A 1 88 ? 5.237 16.927 27.326 1.00 83.81 88 VAL A CA 1
ATOM 648 C C . VAL A 1 88 ? 6.689 16.672 27.757 1.00 83.81 88 VAL A C 1
ATOM 650 O O . VAL A 1 88 ? 7.193 17.355 28.650 1.00 83.81 88 VAL A O 1
ATOM 653 N N . SER A 1 89 ? 7.404 15.737 27.116 1.00 77.75 89 SER A N 1
ATOM 654 C CA . SER A 1 89 ? 8.794 15.401 27.470 1.00 77.75 89 SER A CA 1
ATOM 655 C C . SER A 1 89 ? 9.767 15.392 26.273 1.00 77.75 89 SER A C 1
ATOM 657 O O . SER A 1 89 ? 10.409 14.378 25.982 1.00 77.75 89 SER A O 1
ATOM 659 N N . PRO A 1 90 ? 9.985 16.541 25.601 1.00 69.19 90 PRO A N 1
ATOM 660 C CA . PRO A 1 90 ? 10.773 16.622 24.365 1.00 69.19 90 PRO A CA 1
ATOM 661 C C . PRO A 1 90 ? 12.252 16.221 24.528 1.00 69.19 90 PRO A C 1
ATOM 663 O O . PRO A 1 90 ? 12.919 15.876 23.549 1.00 69.19 90 PRO A O 1
ATOM 666 N N . ALA A 1 91 ? 12.785 16.244 25.756 1.00 67.44 91 ALA A N 1
ATOM 667 C CA . ALA A 1 91 ? 14.150 15.815 26.064 1.00 67.44 91 ALA A CA 1
ATOM 668 C C . ALA A 1 91 ? 14.358 14.293 25.909 1.00 67.44 91 ALA A C 1
ATOM 670 O O . ALA A 1 91 ? 15.445 13.875 25.507 1.00 67.44 91 ALA A O 1
ATOM 671 N N . LEU A 1 92 ? 13.328 13.472 26.158 1.00 60.78 92 LEU A N 1
ATOM 672 C CA . LEU A 1 92 ? 13.343 12.030 25.868 1.00 60.78 92 LEU A CA 1
ATOM 673 C C . LEU A 1 92 ? 13.084 11.744 24.375 1.00 60.78 92 LEU A C 1
ATOM 675 O O . LEU A 1 92 ? 13.615 10.774 23.827 1.00 60.78 92 LEU A O 1
ATOM 679 N N . SER A 1 93 ? 12.330 12.625 23.711 1.00 59.28 93 SER A N 1
ATOM 680 C CA . SER A 1 93 ? 11.877 12.499 22.318 1.00 59.28 93 SER A CA 1
ATOM 681 C C . SER A 1 93 ? 12.963 12.776 21.269 1.00 59.28 93 SER A C 1
ATOM 683 O O . SER A 1 93 ? 12.835 12.359 20.121 1.00 59.28 93 SER A O 1
ATOM 685 N N . LYS A 1 94 ? 14.081 13.433 21.625 1.00 56.50 94 LYS A N 1
ATOM 686 C CA . LYS A 1 94 ? 15.190 13.734 20.685 1.00 56.50 94 LYS A CA 1
ATOM 687 C C . LYS A 1 94 ? 15.925 12.501 20.142 1.00 56.50 94 LYS A C 1
ATOM 689 O O . LYS A 1 94 ? 16.723 12.630 19.219 1.00 56.50 94 LYS A O 1
ATOM 694 N N . ARG A 1 95 ? 15.640 11.303 20.661 1.00 61.38 95 ARG A N 1
ATOM 695 C CA . ARG A 1 95 ? 16.147 10.023 20.142 1.00 61.38 95 ARG A CA 1
ATOM 696 C C . ARG A 1 95 ? 15.052 9.238 19.409 1.00 61.38 95 ARG A C 1
ATOM 698 O O . ARG A 1 95 ? 14.872 8.056 19.679 1.00 61.38 95 ARG A O 1
ATOM 705 N N . LYS A 1 96 ? 14.331 9.880 18.478 1.00 58.66 96 LYS A N 1
ATOM 706 C CA . LYS A 1 96 ? 13.270 9.244 17.663 1.00 58.66 96 LYS A CA 1
ATOM 707 C C . LYS A 1 96 ? 13.708 7.933 16.993 1.00 58.66 96 LYS A C 1
ATOM 709 O O . LYS A 1 96 ? 12.892 7.034 16.872 1.00 58.66 96 LYS A O 1
ATOM 714 N N . SER A 1 97 ? 14.981 7.790 16.612 1.00 58.84 97 SER A N 1
ATOM 715 C CA . SER A 1 97 ? 15.507 6.557 16.004 1.00 58.84 97 SER A CA 1
ATOM 716 C C . SER A 1 97 ? 15.722 5.389 16.979 1.00 58.84 97 SER A C 1
ATOM 718 O O . SER A 1 97 ? 15.949 4.274 16.523 1.00 58.84 97 SER A O 1
ATOM 720 N N . LEU A 1 98 ? 15.671 5.622 18.298 1.00 61.91 98 LEU A N 1
ATOM 721 C CA . LEU A 1 98 ? 15.833 4.587 19.332 1.00 61.91 98 LEU A CA 1
ATOM 722 C C . LEU A 1 98 ? 14.527 4.235 20.056 1.00 61.91 98 LEU A C 1
ATOM 724 O O . LEU A 1 98 ? 14.536 3.337 20.897 1.00 61.91 98 LEU A O 1
ATOM 728 N N . GLN A 1 99 ? 13.427 4.939 19.780 1.00 68.94 99 GLN A N 1
ATOM 729 C CA . GLN A 1 99 ? 12.151 4.629 20.415 1.00 68.94 99 GLN A CA 1
ATOM 730 C C . GLN A 1 99 ? 11.527 3.389 19.762 1.00 68.94 99 GLN A C 1
ATOM 732 O O . GLN A 1 99 ? 11.568 3.262 18.534 1.00 68.94 99 GLN A O 1
ATOM 737 N N . PRO A 1 100 ? 10.957 2.466 20.556 1.00 74.06 100 PRO A N 1
ATOM 738 C CA . PRO A 1 100 ? 10.237 1.331 20.005 1.00 74.06 100 PRO A CA 1
ATOM 739 C C . PRO A 1 100 ? 9.026 1.816 19.190 1.00 74.06 100 PRO A C 1
ATOM 741 O O . PRO A 1 100 ? 8.475 2.884 19.473 1.00 74.06 100 PRO A O 1
ATOM 744 N N . PRO A 1 101 ? 8.587 1.045 18.181 1.00 83.94 101 PRO A N 1
ATOM 745 C CA . PRO A 1 101 ? 7.402 1.392 17.411 1.00 83.94 101 PRO A CA 1
ATOM 746 C C . PRO A 1 101 ? 6.176 1.472 18.325 1.00 83.94 101 PRO A C 1
ATOM 748 O O . PRO A 1 101 ? 5.957 0.587 19.158 1.00 83.94 101 PRO A O 1
ATOM 751 N N . VAL A 1 102 ? 5.349 2.507 18.137 1.00 90.31 102 VAL A N 1
ATOM 752 C CA . VAL A 1 102 ? 4.077 2.644 18.859 1.00 90.31 102 VAL A CA 1
ATOM 753 C C . VAL A 1 102 ? 3.213 1.451 18.506 1.00 90.31 102 VAL A C 1
ATOM 755 O O . VAL A 1 102 ? 2.794 1.301 17.361 1.00 90.31 102 VAL A O 1
ATOM 758 N N . SER A 1 103 ? 2.984 0.582 19.482 1.00 91.25 103 SER A N 1
ATOM 759 C CA . SER A 1 103 ? 2.296 -0.683 19.272 1.00 91.25 103 SER A CA 1
ATOM 760 C C . SER A 1 103 ? 1.076 -0.779 20.173 1.00 91.25 103 SER A C 1
ATOM 762 O O . SER A 1 103 ? 1.079 -0.265 21.290 1.00 91.25 103 SER A O 1
ATOM 764 N N . THR A 1 104 ? 0.022 -1.423 19.689 1.00 92.44 104 THR A N 1
ATOM 765 C CA . THR A 1 104 ? -1.213 -1.630 20.449 1.00 92.44 104 THR A CA 1
ATOM 766 C C . THR A 1 104 ? -1.785 -3.008 20.156 1.00 92.44 104 THR A C 1
ATOM 768 O O . THR A 1 104 ? -1.616 -3.535 19.056 1.00 92.44 104 THR A O 1
ATOM 771 N N . THR A 1 105 ? -2.432 -3.603 21.149 1.00 90.62 105 THR A N 1
ATOM 772 C CA . THR A 1 105 ? -3.129 -4.879 21.000 1.00 90.62 105 THR A CA 1
ATOM 773 C C . THR A 1 105 ? -4.579 -4.592 20.643 1.00 90.62 105 THR A C 1
ATOM 775 O O . THR A 1 105 ? -5.253 -3.817 21.321 1.00 90.62 105 THR A O 1
ATOM 778 N N . ILE A 1 106 ? -5.051 -5.197 19.558 1.00 87.31 106 ILE A N 1
ATOM 779 C CA . ILE A 1 106 ? -6.437 -5.072 19.113 1.00 87.31 106 ILE A CA 1
ATOM 780 C C . ILE A 1 106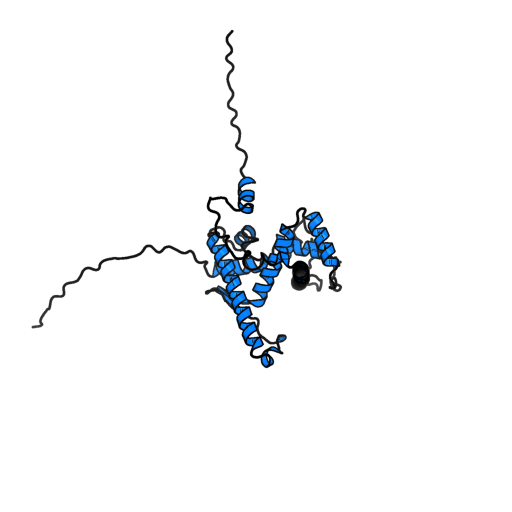 ? -7.240 -6.201 19.761 1.00 87.31 106 ILE A C 1
ATOM 782 O O . ILE A 1 106 ? -7.074 -7.357 19.387 1.00 87.31 106 ILE A O 1
ATOM 786 N N . ASN A 1 107 ? -8.123 -5.879 20.708 1.00 79.69 107 ASN A N 1
ATOM 787 C CA . ASN A 1 107 ? -8.876 -6.875 21.486 1.00 79.69 107 ASN A CA 1
ATOM 788 C C . ASN A 1 107 ? -7.928 -7.912 22.133 1.00 79.69 107 ASN A C 1
ATOM 790 O O . ASN A 1 107 ? -6.974 -7.521 22.801 1.00 79.69 107 ASN A O 1
ATOM 794 N N . ASN A 1 108 ? -8.166 -9.211 21.913 1.00 76.38 108 ASN A N 1
ATOM 795 C CA . ASN A 1 108 ? -7.275 -10.308 22.309 1.00 76.38 108 ASN A CA 1
ATOM 796 C C . ASN A 1 108 ? -6.383 -10.798 21.145 1.00 76.38 108 ASN A C 1
ATOM 798 O O . ASN A 1 108 ? -5.731 -11.836 21.250 1.00 76.38 108 ASN A O 1
ATOM 802 N N . ALA A 1 109 ? -6.352 -10.061 20.030 1.00 79.44 109 ALA A N 1
ATOM 803 C CA . ALA A 1 109 ? -5.611 -10.416 18.828 1.00 79.44 109 ALA A CA 1
ATOM 804 C C . ALA A 1 109 ? -4.134 -9.974 18.900 1.00 79.44 109 ALA A C 1
ATOM 806 O O . ALA A 1 109 ? -3.599 -9.649 19.961 1.00 79.44 109 ALA A O 1
ATOM 807 N N . SER A 1 110 ? -3.435 -9.999 17.761 1.00 82.38 110 SER A N 1
ATOM 808 C CA . SER A 1 110 ? -2.007 -9.677 17.706 1.00 82.38 110 SER A CA 1
ATOM 809 C C . SER A 1 110 ? -1.705 -8.204 18.007 1.00 82.38 110 SER A C 1
ATOM 811 O O . SER A 1 110 ? -2.518 -7.301 17.801 1.00 82.38 110 SER A O 1
ATOM 813 N N . THR A 1 111 ? -0.490 -7.963 18.501 1.00 90.81 111 THR A N 1
ATOM 814 C CA . THR A 1 111 ? 0.057 -6.616 18.672 1.00 90.81 111 THR A CA 1
ATOM 815 C C . THR A 1 111 ? 0.422 -6.026 17.312 1.00 90.81 111 THR A C 1
ATOM 817 O O . THR A 1 111 ? 1.200 -6.613 16.560 1.00 90.81 111 THR A O 1
ATOM 820 N N . VAL A 1 112 ? -0.099 -4.836 17.020 1.00 93.19 112 VAL A N 1
ATOM 821 C CA . VAL A 1 112 ? 0.078 -4.127 15.748 1.00 93.19 112 VAL A CA 1
ATOM 822 C C . VAL A 1 112 ? 0.952 -2.895 15.957 1.00 93.19 112 VAL A C 1
ATOM 824 O O . VAL A 1 112 ? 0.749 -2.153 16.916 1.00 93.19 112 VAL A O 1
ATOM 827 N N . ASN A 1 113 ? 1.884 -2.635 15.033 1.00 95.31 113 ASN A N 1
ATOM 828 C CA . ASN A 1 113 ? 2.570 -1.343 14.934 1.00 95.31 113 ASN A CA 1
ATOM 829 C C . ASN A 1 113 ? 1.563 -0.280 14.464 1.00 95.31 113 ASN A C 1
ATOM 831 O O . ASN A 1 113 ? 1.270 -0.167 13.273 1.00 95.31 113 ASN A O 1
ATOM 835 N N . ALA A 1 114 ? 1.019 0.479 15.411 1.00 95.81 114 ALA A N 1
ATOM 836 C CA . ALA A 1 114 ? -0.057 1.432 15.196 1.00 95.81 114 ALA A CA 1
ATOM 837 C C . ALA A 1 114 ? 0.349 2.579 14.261 1.00 95.81 114 ALA A C 1
ATOM 839 O O . ALA A 1 114 ? -0.461 2.997 13.436 1.00 95.81 114 ALA A O 1
ATOM 840 N N . THR A 1 115 ? 1.595 3.061 14.352 1.00 94.62 115 THR A N 1
ATOM 841 C CA . THR A 1 115 ? 2.097 4.134 13.478 1.00 94.62 115 THR A CA 1
ATOM 842 C C . THR A 1 115 ? 2.118 3.684 12.024 1.00 94.62 115 THR A C 1
ATOM 844 O O . THR A 1 115 ? 1.539 4.355 11.172 1.00 94.62 115 THR A O 1
ATOM 847 N N . LEU A 1 116 ? 2.737 2.528 11.755 1.00 95.12 116 LEU A N 1
ATOM 848 C CA . LEU A 1 116 ? 2.800 1.969 10.404 1.00 95.12 116 LEU A CA 1
ATOM 849 C C . LEU A 1 116 ? 1.401 1.654 9.876 1.00 95.12 116 LEU A C 1
ATOM 851 O O . LEU A 1 116 ? 1.101 1.965 8.731 1.00 95.12 116 LEU A O 1
ATOM 855 N N . PHE A 1 117 ? 0.542 1.067 10.712 1.00 96.81 117 PHE A N 1
ATOM 856 C CA . PHE A 1 117 ? -0.819 0.723 10.319 1.00 96.81 117 PHE A CA 1
ATOM 857 C C . PHE A 1 117 ? -1.596 1.965 9.871 1.00 96.81 117 PHE A C 1
ATOM 859 O O . PHE A 1 117 ? -2.081 2.010 8.747 1.00 96.81 117 PHE A O 1
ATOM 866 N N . VAL A 1 118 ? -1.662 3.010 10.704 1.00 96.81 118 VAL A N 1
ATOM 867 C CA . VAL A 1 118 ? -2.403 4.241 10.372 1.00 96.81 118 VAL A CA 1
ATOM 868 C C . VAL A 1 118 ? -1.845 4.918 9.122 1.00 96.81 118 VAL A C 1
ATOM 870 O O . VAL A 1 118 ? -2.626 5.394 8.299 1.00 96.81 118 VAL A O 1
ATOM 873 N N . GLN A 1 119 ? -0.517 4.968 8.982 1.00 96.00 119 GLN A N 1
ATOM 874 C CA . GLN A 1 119 ? 0.130 5.497 7.784 1.00 96.00 119 GLN A CA 1
ATOM 875 C C . GLN A 1 119 ? -0.304 4.706 6.544 1.00 96.00 119 GLN A C 1
ATOM 877 O O . GLN A 1 119 ? -0.837 5.293 5.605 1.00 96.00 119 GLN A O 1
ATOM 882 N N . ARG A 1 120 ? -0.161 3.378 6.586 1.00 97.56 120 ARG A N 1
ATOM 883 C CA . ARG A 1 120 ? -0.446 2.506 5.448 1.00 97.56 120 ARG A CA 1
ATOM 884 C C . ARG A 1 120 ? -1.902 2.575 5.002 1.00 97.56 120 ARG A C 1
ATOM 886 O O . ARG A 1 120 ? -2.152 2.658 3.807 1.00 97.56 120 ARG A O 1
ATOM 89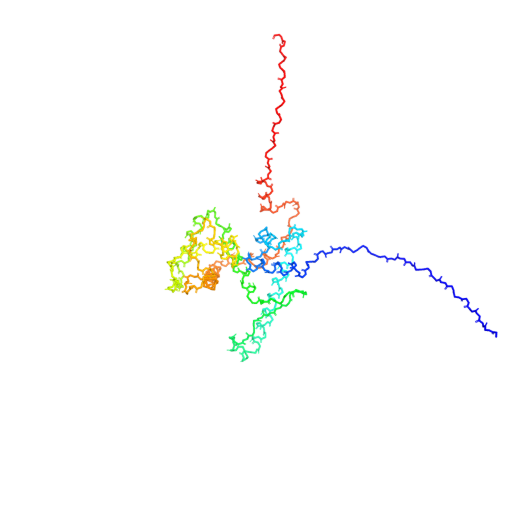3 N N . ILE A 1 121 ? -2.857 2.566 5.936 1.00 97.94 121 ILE A N 1
ATOM 894 C CA . ILE A 1 121 ? -4.281 2.666 5.576 1.00 97.94 121 ILE A CA 1
ATOM 895 C C . ILE A 1 121 ? -4.562 3.982 4.847 1.00 97.94 121 ILE A C 1
ATOM 897 O O . ILE A 1 121 ? -5.206 3.968 3.808 1.00 97.94 121 ILE A O 1
ATOM 901 N N . ARG A 1 122 ? -4.028 5.109 5.335 1.00 96.88 122 ARG A N 1
ATOM 902 C CA . ARG A 1 122 ? -4.227 6.417 4.688 1.00 96.88 122 ARG A CA 1
ATOM 903 C C . ARG A 1 122 ? -3.634 6.474 3.284 1.00 96.88 122 ARG A C 1
ATOM 905 O O . ARG A 1 122 ? -4.273 7.002 2.385 1.00 96.88 122 ARG A O 1
ATOM 912 N N . GLU A 1 123 ? -2.431 5.939 3.105 1.00 97.50 123 GLU A N 1
ATOM 913 C CA . GLU A 1 123 ? -1.757 5.904 1.804 1.00 97.50 123 GLU A CA 1
ATOM 914 C C . GLU A 1 123 ? -2.508 5.020 0.794 1.00 97.50 123 GLU A C 1
ATOM 916 O O . GLU A 1 123 ? -2.700 5.419 -0.353 1.00 97.50 123 GLU A O 1
ATOM 921 N N . LEU A 1 124 ? -2.986 3.846 1.218 1.00 98.38 124 LEU A N 1
ATOM 922 C CA . LEU A 1 124 ? -3.758 2.945 0.355 1.00 98.38 124 LEU A CA 1
ATOM 923 C C . LEU A 1 124 ? -5.165 3.480 0.051 1.00 98.38 124 LEU A C 1
ATOM 925 O O . LEU A 1 124 ? -5.662 3.288 -1.059 1.00 98.38 124 LEU A O 1
ATOM 929 N N . ASP A 1 125 ? -5.796 4.175 0.999 1.00 97.69 125 ASP A N 1
ATOM 930 C CA . ASP A 1 125 ? -7.089 4.836 0.792 1.00 97.69 125 ASP A CA 1
ATOM 931 C C . ASP A 1 125 ? -6.969 6.019 -0.179 1.00 97.69 125 ASP A C 1
ATOM 933 O O . ASP A 1 125 ? -7.867 6.232 -0.996 1.00 97.69 125 ASP A O 1
ATOM 937 N N . LEU A 1 126 ? -5.861 6.768 -0.115 1.00 96.44 126 LEU A N 1
ATOM 938 C CA . LEU A 1 126 ? -5.535 7.822 -1.078 1.00 96.44 126 LEU A CA 1
ATOM 939 C C . LEU A 1 126 ? -5.337 7.238 -2.480 1.00 96.44 126 LEU A C 1
ATOM 941 O O . LEU A 1 126 ? -5.990 7.680 -3.422 1.00 96.44 126 LEU A O 1
ATOM 945 N N . LEU A 1 127 ? -4.497 6.205 -2.607 1.00 97.38 127 LEU A N 1
ATOM 946 C CA . LEU A 1 127 ? -4.272 5.512 -3.878 1.00 97.38 127 LEU A CA 1
ATOM 947 C C . LEU A 1 127 ? -5.583 4.971 -4.468 1.00 97.38 127 LEU A C 1
ATOM 949 O O . LEU A 1 127 ? -5.840 5.119 -5.660 1.00 97.38 127 LEU A O 1
ATOM 953 N N . THR A 1 128 ? -6.420 4.363 -3.625 1.00 97.12 128 THR A N 1
ATOM 954 C CA . THR A 1 128 ? -7.726 3.835 -4.033 1.00 97.12 128 THR A CA 1
ATOM 955 C C . THR A 1 128 ? -8.638 4.939 -4.555 1.00 97.12 128 THR A C 1
ATOM 957 O O . THR A 1 128 ? -9.239 4.757 -5.609 1.00 97.12 128 THR A O 1
ATOM 960 N N . GLY A 1 129 ? -8.712 6.081 -3.863 1.00 95.00 129 GLY A N 1
ATOM 961 C CA . GLY A 1 129 ? -9.457 7.249 -4.342 1.00 95.00 129 GLY A CA 1
ATOM 962 C C . GLY A 1 129 ? -8.957 7.712 -5.708 1.00 95.00 129 GLY A C 1
ATOM 963 O O . GLY A 1 129 ? -9.732 7.761 -6.657 1.00 95.00 129 GLY A O 1
ATOM 964 N N . ARG A 1 130 ? -7.637 7.906 -5.844 1.00 93.50 130 ARG A N 1
ATOM 965 C CA . ARG A 1 130 ? -7.020 8.369 -7.095 1.00 93.50 130 ARG A CA 1
ATOM 966 C C . ARG A 1 130 ? -7.348 7.463 -8.279 1.00 93.50 130 ARG A C 1
ATOM 968 O O . ARG A 1 130 ? -7.624 7.974 -9.354 1.00 93.50 130 ARG A O 1
ATOM 975 N N . ILE A 1 131 ? -7.330 6.144 -8.082 1.00 95.06 131 ILE A N 1
ATOM 976 C CA . ILE A 1 131 ? -7.659 5.171 -9.134 1.00 95.06 131 ILE A CA 1
ATOM 977 C C . ILE A 1 131 ? -9.165 5.129 -9.415 1.00 95.06 131 ILE A C 1
ATOM 979 O O . ILE A 1 131 ? -9.554 5.051 -10.575 1.00 95.06 131 ILE A O 1
ATOM 983 N N . HIS A 1 132 ? -10.022 5.198 -8.393 1.00 93.38 132 HIS A N 1
ATOM 984 C CA . HIS A 1 132 ? -11.479 5.206 -8.586 1.00 93.38 132 HIS A CA 1
ATOM 985 C C . HIS A 1 132 ? -11.982 6.471 -9.297 1.00 93.38 132 HIS A C 1
ATOM 987 O O . HIS A 1 132 ? -12.988 6.406 -10.002 1.00 93.38 132 HIS A O 1
ATOM 993 N N . ASP A 1 133 ? -11.277 7.593 -9.149 1.00 91.69 133 ASP A N 1
ATOM 994 C CA . ASP A 1 133 ? -11.605 8.852 -9.823 1.00 91.69 133 ASP A CA 1
ATOM 995 C C . ASP A 1 133 ? -11.176 8.867 -11.306 1.00 91.69 133 ASP A C 1
ATOM 997 O O . ASP A 1 133 ? -11.594 9.746 -12.071 1.00 91.69 133 ASP A O 1
ATOM 1001 N N . MET A 1 134 ? -10.375 7.888 -11.752 1.00 93.31 134 MET A N 1
ATOM 1002 C CA . MET A 1 134 ? -9.983 7.750 -13.156 1.00 93.31 134 MET A CA 1
ATOM 1003 C C . MET A 1 134 ? -11.186 7.312 -13.997 1.00 93.31 134 MET A C 1
ATOM 1005 O O . MET A 1 134 ? -11.698 6.203 -13.863 1.00 93.31 134 MET A O 1
ATOM 1009 N N . LYS A 1 135 ? -11.617 8.172 -14.926 1.00 88.50 135 LYS A N 1
ATOM 1010 C CA . LYS A 1 135 ? -12.676 7.830 -15.896 1.00 88.50 135 LYS A CA 1
ATOM 1011 C C . LYS A 1 135 ? -12.220 6.785 -16.909 1.00 88.50 135 LYS A C 1
ATOM 1013 O O . LYS A 1 135 ? -13.001 5.930 -17.310 1.00 88.50 135 LYS A O 1
ATOM 1018 N N . ASP A 1 136 ? -10.971 6.911 -17.341 1.00 93.75 136 ASP A N 1
ATOM 1019 C CA . ASP A 1 136 ? -10.286 5.990 -18.234 1.00 93.75 136 ASP A CA 1
ATOM 1020 C C . ASP A 1 136 ? -8.961 5.609 -17.578 1.00 93.75 136 ASP A C 1
ATOM 1022 O O . ASP A 1 136 ? -8.182 6.484 -17.197 1.00 93.75 136 ASP A O 1
ATOM 1026 N N . LEU A 1 137 ? -8.728 4.308 -17.410 1.00 91.69 137 LEU A N 1
ATOM 1027 C CA . LEU A 1 137 ? -7.560 3.815 -16.685 1.00 91.69 137 LEU A CA 1
ATOM 1028 C C . LEU A 1 137 ? -6.258 4.134 -17.429 1.00 91.69 137 LEU A C 1
ATOM 1030 O O . LEU A 1 137 ? -5.270 4.487 -16.794 1.00 91.69 137 LEU A O 1
ATOM 1034 N N . SER A 1 138 ? -6.249 4.044 -18.762 1.00 92.62 138 SER A N 1
ATOM 1035 C CA . SER A 1 138 ? -5.043 4.309 -19.552 1.00 92.62 138 SER A CA 1
ATOM 1036 C C . SER A 1 138 ? -4.624 5.771 -19.427 1.00 92.62 138 SER A C 1
ATOM 1038 O O . SER A 1 138 ? -3.472 6.058 -19.109 1.00 92.62 138 SER A O 1
ATOM 1040 N N . HIS A 1 139 ? -5.567 6.693 -19.629 1.00 92.81 139 HIS A N 1
ATOM 1041 C CA . HIS A 1 139 ? -5.327 8.126 -19.487 1.00 92.81 139 HIS A CA 1
ATOM 1042 C C . HIS A 1 139 ? -5.006 8.507 -18.038 1.00 92.81 139 HIS A C 1
ATOM 1044 O O . HIS A 1 139 ? -4.095 9.290 -17.793 1.00 92.81 139 HIS A O 1
ATOM 1050 N N . GLY A 1 140 ? -5.709 7.924 -17.063 1.00 94.00 140 GLY A N 1
ATOM 1051 C CA . GLY A 1 140 ? -5.463 8.185 -15.645 1.00 94.00 140 GLY A CA 1
ATOM 1052 C C . GLY A 1 140 ? -4.068 7.749 -15.185 1.00 94.00 140 GLY A C 1
ATOM 1053 O O . GLY A 1 140 ? -3.433 8.448 -14.397 1.00 94.00 140 GLY A O 1
ATOM 1054 N N . LEU A 1 141 ? -3.546 6.634 -15.708 1.00 94.75 141 LEU A N 1
ATOM 1055 C CA . LEU A 1 141 ? -2.174 6.192 -15.431 1.00 94.75 141 LEU A CA 1
ATOM 1056 C C . LEU A 1 141 ? -1.119 7.053 -16.140 1.00 94.75 141 LEU A C 1
ATOM 1058 O O . LEU A 1 141 ? -0.021 7.233 -15.607 1.00 94.75 141 LEU A O 1
ATOM 1062 N N . GLU A 1 142 ? -1.436 7.611 -17.310 1.00 94.94 142 GLU A N 1
ATOM 1063 C CA . GLU A 1 142 ? -0.580 8.590 -17.989 1.00 94.94 142 GLU A CA 1
ATOM 1064 C C . GLU A 1 142 ? -0.511 9.911 -17.206 1.00 94.94 142 GLU A C 1
ATOM 1066 O O . GLU A 1 142 ? 0.583 10.430 -16.975 1.00 94.94 142 GLU A O 1
ATOM 1071 N N . GLU A 1 143 ? -1.647 10.415 -16.716 1.00 93.50 143 GLU A N 1
ATOM 1072 C CA . GLU A 1 143 ? -1.693 11.581 -15.825 1.00 93.50 143 GLU A CA 1
ATOM 1073 C C . GLU A 1 143 ? -0.911 11.327 -14.535 1.00 93.50 143 GLU A C 1
ATOM 1075 O O . GLU A 1 143 ? -0.048 12.126 -14.184 1.00 93.50 143 GLU A O 1
ATOM 1080 N N . LEU A 1 144 ? -1.118 10.176 -13.887 1.00 94.12 144 LEU A N 1
ATOM 1081 C CA . LEU A 1 144 ? -0.354 9.799 -12.697 1.00 94.12 144 LEU A CA 1
ATOM 1082 C C . LEU A 1 144 ? 1.152 9.730 -12.989 1.00 94.12 144 LEU A C 1
ATOM 1084 O O . LEU A 1 144 ? 1.958 10.179 -12.183 1.00 94.12 144 LEU A O 1
ATOM 1088 N N . THR A 1 145 ? 1.551 9.196 -14.146 1.00 95.69 145 THR A N 1
ATOM 1089 C CA . THR A 1 145 ? 2.960 9.182 -14.575 1.00 95.69 145 THR A CA 1
ATOM 1090 C C . THR A 1 145 ? 3.523 10.598 -14.670 1.00 95.69 145 THR A C 1
ATOM 1092 O O . THR A 1 145 ? 4.662 10.841 -14.261 1.00 95.69 145 THR A O 1
ATOM 1095 N N . LYS A 1 146 ? 2.737 11.530 -15.213 1.00 93.38 146 LYS A N 1
ATOM 1096 C CA . LYS A 1 146 ? 3.127 12.930 -15.340 1.00 93.38 146 LYS A CA 1
ATOM 1097 C C . LYS A 1 146 ? 3.255 13.591 -13.969 1.00 93.38 146 LYS A C 1
ATOM 1099 O O . LYS A 1 146 ? 4.323 14.136 -13.701 1.00 93.38 146 LYS A O 1
ATOM 1104 N N . ASP A 1 147 ? 2.243 13.462 -13.109 1.00 91.62 147 ASP A N 1
ATOM 1105 C CA . ASP A 1 147 ? 2.256 13.968 -11.728 1.00 91.62 147 ASP A CA 1
ATOM 1106 C C . ASP A 1 147 ? 3.515 13.458 -10.998 1.00 91.62 147 ASP A C 1
ATOM 1108 O O . ASP A 1 147 ? 4.282 14.227 -10.419 1.00 91.62 147 ASP A O 1
ATOM 1112 N N . LEU A 1 148 ? 3.817 12.160 -11.140 1.00 93.69 148 LEU A N 1
ATOM 1113 C CA . LEU A 1 148 ? 5.002 11.542 -10.546 1.00 93.69 148 LEU A CA 1
ATOM 1114 C C . LEU A 1 148 ? 6.323 12.133 -11.048 1.00 93.69 148 LEU A C 1
ATOM 1116 O O . LEU A 1 148 ? 7.267 12.287 -10.273 1.00 93.69 148 LEU A O 1
ATOM 1120 N N . SER A 1 149 ? 6.395 12.462 -12.338 1.00 92.94 149 SER A N 1
ATOM 1121 C CA . SER A 1 149 ? 7.594 13.027 -12.961 1.00 92.94 149 SER A CA 1
ATOM 1122 C C . SER A 1 149 ? 7.890 14.471 -12.544 1.00 92.94 149 SER A C 1
ATOM 1124 O O . SER A 1 149 ? 9.021 14.931 -12.717 1.00 92.94 149 SER A O 1
ATOM 1126 N N . GLU A 1 150 ? 6.894 15.173 -11.997 1.00 90.69 150 GLU A N 1
ATOM 1127 C CA . GLU A 1 150 ? 7.026 16.542 -11.494 1.00 90.69 150 GLU A CA 1
ATOM 1128 C C . GLU A 1 150 ? 7.605 16.582 -10.066 1.00 90.69 150 GLU A C 1
ATOM 1130 O O . GLU A 1 150 ? 8.104 17.623 -9.633 1.00 90.69 150 GLU A O 1
ATOM 1135 N N . PHE A 1 151 ? 7.627 15.452 -9.345 1.00 87.06 151 PHE A N 1
ATOM 1136 C CA . PHE A 1 151 ? 8.192 15.389 -7.998 1.00 87.06 151 PHE A CA 1
ATOM 1137 C C . PHE A 1 151 ? 9.726 15.398 -7.962 1.00 87.06 151 PHE A C 1
ATOM 1139 O O . PHE A 1 151 ? 10.419 14.783 -8.771 1.00 87.06 151 PHE A O 1
ATOM 1146 N N . GLU A 1 152 ? 10.285 16.001 -6.908 1.00 82.19 152 GLU A N 1
ATOM 1147 C CA . GLU A 1 152 ? 11.736 16.138 -6.706 1.00 82.19 152 GLU A CA 1
ATOM 1148 C C . GLU A 1 152 ? 12.446 14.862 -6.187 1.00 82.19 152 GLU A C 1
ATOM 1150 O O . GLU A 1 152 ? 13.544 14.947 -5.624 1.00 82.19 152 GLU A O 1
ATOM 1155 N N . PHE A 1 153 ? 11.870 13.661 -6.340 1.00 86.94 153 PHE A N 1
ATOM 1156 C CA . PHE A 1 153 ? 12.534 12.421 -5.910 1.00 86.94 153 PHE A CA 1
ATOM 1157 C C . PHE A 1 153 ? 13.207 11.659 -7.051 1.00 86.94 153 PHE A C 1
ATOM 1159 O O . PHE A 1 153 ? 12.722 11.631 -8.173 1.00 86.94 153 PHE A O 1
ATOM 1166 N N . PRO A 1 154 ? 14.345 10.990 -6.802 1.00 90.12 154 PRO A N 1
ATOM 1167 C CA . PRO A 1 154 ? 15.061 10.314 -7.872 1.00 90.12 154 PRO A CA 1
ATOM 1168 C C . PRO A 1 154 ? 14.434 8.958 -8.231 1.00 90.12 154 PRO A C 1
ATOM 1170 O O . PRO A 1 154 ? 14.030 8.186 -7.354 1.00 90.12 154 PRO A O 1
ATOM 1173 N N . LEU A 1 155 ? 14.470 8.613 -9.521 1.00 94.00 155 LEU A N 1
ATOM 1174 C CA . LEU A 1 155 ? 14.353 7.231 -10.001 1.00 94.00 155 LEU A CA 1
ATOM 1175 C C . LEU A 1 155 ? 15.485 6.353 -9.418 1.00 94.00 155 LEU A C 1
ATOM 1177 O O . LEU A 1 155 ? 16.580 6.860 -9.122 1.00 94.00 155 LEU A O 1
ATOM 1181 N N . PRO A 1 156 ? 15.260 5.040 -9.225 1.00 93.06 156 PRO A N 1
ATOM 1182 C CA . PRO A 1 156 ? 16.265 4.151 -8.656 1.00 93.06 156 PRO A CA 1
ATOM 1183 C C . PRO A 1 156 ? 17.442 3.958 -9.623 1.00 93.06 156 PRO A C 1
ATOM 1185 O O . PRO A 1 156 ? 17.304 3.380 -10.691 1.00 93.06 156 PRO A O 1
ATOM 1188 N N . ARG A 1 157 ? 18.636 4.421 -9.229 1.00 89.88 157 ARG A N 1
ATOM 1189 C CA . ARG A 1 157 ? 19.866 4.313 -10.048 1.00 89.88 157 ARG A CA 1
ATOM 1190 C C . ARG A 1 157 ? 20.684 3.043 -9.812 1.00 89.88 157 ARG A C 1
ATOM 1192 O O . ARG A 1 157 ? 21.683 2.825 -10.481 1.00 89.88 157 ARG A O 1
ATOM 1199 N N . ASN A 1 158 ? 20.336 2.265 -8.794 1.00 91.31 158 ASN A N 1
ATOM 1200 C CA . ASN A 1 158 ? 21.092 1.095 -8.344 1.00 91.31 158 ASN A CA 1
ATOM 1201 C C . ASN A 1 158 ? 20.322 -0.214 -8.555 1.00 91.31 158 ASN A C 1
ATOM 1203 O O . ASN A 1 158 ? 20.557 -1.178 -7.824 1.00 91.31 158 ASN A O 1
ATOM 1207 N N . TRP A 1 159 ? 19.349 -0.207 -9.464 1.00 96.62 159 TRP A N 1
ATOM 1208 C CA . TRP A 1 159 ? 18.625 -1.399 -9.882 1.00 96.62 159 TRP A CA 1
ATOM 1209 C C . TRP A 1 159 ? 19.284 -1.968 -11.135 1.00 96.62 159 TRP A C 1
ATOM 1211 O O . TRP A 1 159 ? 19.894 -1.236 -11.910 1.00 96.62 159 TRP A O 1
ATOM 1221 N N . ASP A 1 160 ? 19.172 -3.278 -11.307 1.00 96.75 160 ASP A N 1
ATOM 1222 C CA . ASP A 1 160 ? 19.738 -4.029 -12.431 1.00 96.75 160 ASP A CA 1
ATOM 1223 C C . ASP A 1 160 ? 18.784 -4.062 -13.638 1.00 96.75 160 ASP A C 1
ATOM 1225 O O . ASP A 1 160 ? 18.972 -4.842 -14.570 1.00 96.75 160 ASP A O 1
ATOM 1229 N N . ILE A 1 161 ? 17.748 -3.223 -13.603 1.00 96.00 161 ILE A N 1
ATOM 1230 C CA . ILE A 1 161 ? 16.771 -2.997 -14.664 1.00 96.00 161 ILE A CA 1
ATOM 1231 C C . ILE A 1 161 ? 16.590 -1.496 -14.864 1.00 96.00 161 ILE A C 1
ATOM 1233 O O . ILE A 1 161 ? 16.735 -0.713 -13.920 1.00 96.00 161 ILE A O 1
ATOM 1237 N N . ASP A 1 162 ? 16.196 -1.114 -16.074 1.00 95.44 162 ASP A N 1
ATOM 1238 C CA . ASP A 1 162 ? 15.707 0.234 -16.322 1.00 95.44 162 ASP A CA 1
ATOM 1239 C C . ASP A 1 162 ? 14.386 0.450 -15.574 1.00 95.44 162 ASP A C 1
ATOM 1241 O O . ASP A 1 162 ? 13.540 -0.450 -15.489 1.00 95.44 162 ASP A O 1
ATOM 1245 N N . TRP A 1 163 ? 14.233 1.649 -15.011 1.00 97.38 163 TRP A N 1
ATOM 1246 C CA . TRP A 1 163 ? 13.049 2.056 -14.265 1.00 97.38 163 TRP A CA 1
ATOM 1247 C C . TRP A 1 163 ? 12.672 3.492 -14.600 1.00 97.38 163 TRP A C 1
ATOM 1249 O O . TRP A 1 163 ? 13.510 4.398 -14.574 1.00 97.38 163 TRP A O 1
ATOM 1259 N N . THR A 1 164 ? 11.398 3.693 -14.892 1.00 96.69 164 THR A N 1
ATOM 1260 C CA . THR A 1 164 ? 10.814 4.952 -15.346 1.00 96.69 164 THR A CA 1
ATOM 1261 C C . THR A 1 164 ? 9.658 5.374 -14.444 1.00 96.69 164 THR A C 1
ATOM 1263 O O . THR A 1 164 ? 9.179 4.610 -13.611 1.00 96.69 164 THR A O 1
ATOM 1266 N N . TRP A 1 165 ? 9.170 6.596 -14.633 1.00 96.94 165 TRP A N 1
ATOM 1267 C CA . TRP A 1 165 ? 7.977 7.083 -13.938 1.00 96.94 165 TRP A CA 1
ATOM 1268 C C . TRP A 1 165 ? 6.720 6.280 -14.290 1.00 96.94 165 TRP A C 1
ATOM 1270 O O . TRP A 1 165 ? 5.869 6.052 -13.434 1.00 96.94 165 TRP A O 1
ATOM 1280 N N . THR A 1 166 ? 6.637 5.780 -15.526 1.00 97.12 166 THR A N 1
ATOM 1281 C CA . THR A 1 166 ? 5.569 4.868 -15.950 1.00 97.12 166 THR A CA 1
ATOM 1282 C C . THR A 1 166 ? 5.616 3.564 -15.157 1.00 97.12 166 THR A C 1
ATOM 1284 O O . THR A 1 166 ? 4.572 3.042 -14.774 1.00 97.12 166 THR A O 1
ATOM 1287 N N . ASP A 1 167 ? 6.814 3.058 -14.846 1.00 98.00 167 ASP A N 1
ATOM 1288 C CA . ASP A 1 167 ? 6.960 1.872 -14.000 1.00 98.00 167 ASP A CA 1
ATOM 1289 C C . ASP A 1 167 ? 6.465 2.127 -12.569 1.00 98.00 167 ASP A C 1
ATOM 1291 O O . ASP A 1 167 ? 5.867 1.236 -11.973 1.00 98.00 167 ASP A O 1
ATOM 1295 N N . ASP A 1 168 ? 6.638 3.335 -12.021 1.00 98.12 168 ASP A N 1
ATOM 1296 C CA . ASP A 1 168 ? 6.062 3.682 -10.714 1.00 98.12 168 ASP A CA 1
ATOM 1297 C C . ASP A 1 168 ? 4.533 3.723 -10.742 1.00 98.12 168 ASP A C 1
ATOM 1299 O O . ASP A 1 168 ? 3.897 3.154 -9.854 1.00 98.12 168 ASP A O 1
ATOM 1303 N N . ALA A 1 169 ? 3.939 4.344 -11.766 1.00 97.81 169 ALA A N 1
ATOM 1304 C CA . ALA A 1 169 ? 2.486 4.376 -11.931 1.00 97.81 169 ALA A CA 1
ATOM 1305 C C . ALA A 1 169 ? 1.910 2.953 -12.060 1.00 97.81 169 ALA A C 1
ATOM 1307 O O . ALA A 1 169 ? 0.958 2.597 -11.360 1.00 97.81 169 ALA A O 1
ATOM 1308 N N . MET A 1 170 ? 2.538 2.101 -12.878 1.00 98.31 170 MET A N 1
ATOM 1309 C CA . MET A 1 170 ? 2.139 0.698 -13.027 1.00 98.31 170 MET A CA 1
ATOM 1310 C C . MET A 1 170 ? 2.376 -0.119 -11.751 1.00 98.31 170 MET A C 1
ATOM 1312 O O . MET A 1 170 ? 1.588 -1.014 -11.444 1.00 98.31 170 MET A O 1
ATOM 1316 N N . LEU A 1 171 ? 3.420 0.186 -10.972 1.00 98.62 171 LEU A N 1
ATOM 1317 C CA . LEU A 1 171 ? 3.694 -0.489 -9.702 1.00 98.62 171 LEU A CA 1
ATOM 1318 C C . LEU A 1 171 ? 2.617 -0.148 -8.669 1.00 98.62 171 LEU A C 1
ATOM 1320 O O . LEU A 1 171 ? 2.129 -1.044 -7.981 1.00 98.62 171 LEU A O 1
ATOM 1324 N N . LEU A 1 172 ? 2.207 1.121 -8.587 1.00 98.44 172 LEU A N 1
ATOM 1325 C CA . LEU A 1 172 ? 1.084 1.541 -7.750 1.00 98.44 172 LEU A CA 1
ATOM 1326 C C . LEU A 1 172 ? -0.231 0.897 -8.192 1.00 98.44 172 LEU A C 1
ATOM 1328 O O . LEU A 1 172 ? -0.985 0.419 -7.344 1.00 98.44 172 LEU A O 1
ATOM 1332 N N . TYR A 1 173 ? -0.492 0.821 -9.499 1.00 98.56 173 TYR A N 1
ATOM 1333 C CA . TYR A 1 173 ? -1.666 0.114 -10.010 1.00 98.56 173 TYR A CA 1
ATOM 1334 C C . TYR A 1 173 ? -1.640 -1.377 -9.635 1.00 98.56 173 TYR A C 1
ATOM 1336 O O . TYR A 1 173 ? -2.642 -1.919 -9.167 1.00 98.56 173 TYR A O 1
ATOM 1344 N N . GLY A 1 174 ? -0.473 -2.022 -9.717 1.00 98.69 174 GLY A N 1
ATOM 1345 C CA . GLY A 1 174 ? -0.269 -3.385 -9.228 1.00 98.69 174 GLY A CA 1
ATOM 1346 C C . GLY A 1 174 ? -0.543 -3.532 -7.727 1.00 98.69 174 GLY A C 1
ATOM 1347 O O . GLY A 1 174 ? -1.230 -4.469 -7.321 1.00 98.69 174 GLY A O 1
ATOM 1348 N N . VAL A 1 175 ? -0.079 -2.587 -6.901 1.00 98.69 175 VAL A N 1
ATOM 1349 C CA . VAL A 1 175 ? -0.378 -2.539 -5.454 1.00 98.69 175 VAL A CA 1
ATOM 1350 C C . VAL A 1 175 ? -1.876 -2.385 -5.203 1.00 98.69 175 VAL A C 1
ATOM 1352 O O . VAL A 1 175 ? -2.419 -3.058 -4.331 1.00 98.69 175 VAL A O 1
ATOM 1355 N N . TYR A 1 176 ? -2.566 -1.552 -5.978 1.00 98.56 176 TYR A N 1
ATOM 1356 C CA . TYR A 1 176 ? -4.017 -1.435 -5.900 1.00 98.56 176 TYR A CA 1
ATOM 1357 C C . TYR A 1 176 ? -4.717 -2.750 -6.284 1.00 98.56 176 TYR A C 1
ATOM 1359 O O . TYR A 1 176 ? -5.614 -3.194 -5.561 1.00 98.56 176 TYR A O 1
ATOM 1367 N N . LYS A 1 177 ? -4.311 -3.399 -7.381 1.00 97.88 177 LYS A N 1
ATOM 1368 C CA . LYS A 1 177 ? -4.965 -4.605 -7.915 1.00 97.88 177 LYS A CA 1
ATOM 1369 C C . LYS A 1 177 ? -4.731 -5.842 -7.039 1.00 97.88 177 LYS A C 1
ATOM 1371 O O . LYS A 1 177 ? -5.688 -6.534 -6.698 1.00 97.88 177 LYS A O 1
ATOM 1376 N N . HIS A 1 178 ? -3.487 -6.081 -6.622 1.00 98.50 178 HIS A N 1
ATOM 1377 C CA . HIS A 1 178 ? -3.057 -7.320 -5.946 1.00 98.50 178 HIS A CA 1
ATOM 1378 C C . HIS A 1 178 ? -2.731 -7.158 -4.461 1.00 98.50 178 HIS A C 1
ATOM 1380 O O . HIS A 1 178 ? -2.557 -8.150 -3.749 1.00 98.50 178 HIS A O 1
ATOM 1386 N N . GLY A 1 179 ? -2.654 -5.919 -3.985 1.00 98.38 179 GLY A N 1
ATOM 1387 C CA . GLY A 1 179 ? -2.330 -5.589 -2.606 1.00 98.38 179 GLY A CA 1
ATOM 1388 C C . GLY A 1 179 ? -0.843 -5.320 -2.392 1.00 98.38 179 GLY A C 1
ATOM 1389 O O . GLY A 1 179 ? 0.038 -5.878 -3.052 1.00 98.38 179 GLY A O 1
ATOM 1390 N N . TYR A 1 180 ? -0.553 -4.459 -1.420 1.00 98.62 180 TYR A N 1
ATOM 1391 C CA . TYR A 1 180 ? 0.813 -4.152 -1.009 1.00 98.62 180 TYR A CA 1
ATOM 1392 C C . TYR A 1 180 ? 1.554 -5.425 -0.575 1.00 98.62 180 TYR A C 1
ATOM 1394 O O . TYR A 1 180 ? 1.071 -6.176 0.274 1.00 98.62 180 TYR A O 1
ATOM 1402 N N . GLY A 1 181 ? 2.770 -5.634 -1.084 1.00 97.44 181 GLY A N 1
ATOM 1403 C CA . GLY A 1 181 ? 3.592 -6.789 -0.714 1.00 97.44 181 GLY A CA 1
ATOM 1404 C C . GLY A 1 181 ? 3.356 -8.033 -1.570 1.00 97.44 181 GLY A C 1
ATOM 1405 O O . GLY A 1 181 ? 4.162 -8.958 -1.503 1.00 97.44 181 GLY A O 1
ATOM 1406 N N . SER A 1 182 ? 2.312 -8.057 -2.403 1.00 98.00 182 SER A N 1
ATOM 1407 C CA . SER A 1 182 ? 1.986 -9.170 -3.304 1.00 98.00 182 SER A CA 1
ATOM 1408 C C . SER A 1 182 ? 2.840 -9.154 -4.581 1.00 98.00 182 SER A C 1
ATOM 1410 O O . SER A 1 182 ? 2.323 -9.250 -5.693 1.00 98.00 182 SER A O 1
ATOM 1412 N N . TRP A 1 183 ? 4.161 -9.009 -4.442 1.00 98.44 183 TRP A N 1
ATOM 1413 C CA . TRP A 1 183 ? 5.077 -8.756 -5.563 1.00 98.44 183 TRP A CA 1
ATOM 1414 C C . TRP A 1 183 ? 5.067 -9.864 -6.613 1.00 98.44 183 TRP A C 1
ATOM 1416 O O . TRP A 1 183 ? 5.146 -9.570 -7.800 1.00 98.44 183 TRP A O 1
ATOM 1426 N N . GLN A 1 184 ? 4.913 -11.122 -6.192 1.00 97.50 184 GLN A N 1
ATOM 1427 C CA . GLN A 1 184 ? 4.815 -12.259 -7.107 1.00 97.50 184 GLN A CA 1
ATOM 1428 C C . GLN A 1 184 ? 3.561 -12.173 -7.985 1.00 97.50 184 GLN A C 1
ATOM 1430 O O . GLN A 1 184 ? 3.637 -12.468 -9.172 1.00 97.50 184 GLN A O 1
ATOM 1435 N N . LEU A 1 185 ? 2.419 -11.764 -7.419 1.00 98.19 185 LEU A N 1
ATOM 1436 C CA . LEU A 1 185 ? 1.178 -11.596 -8.183 1.00 98.19 185 LEU A CA 1
ATOM 1437 C C . LEU A 1 185 ? 1.289 -10.416 -9.151 1.00 98.19 185 LEU A C 1
ATOM 1439 O O . LEU A 1 185 ? 0.871 -10.527 -10.296 1.00 98.19 185 LEU A O 1
ATOM 1443 N N . ILE A 1 186 ? 1.920 -9.325 -8.710 1.00 98.62 186 ILE A N 1
ATOM 1444 C CA . ILE A 1 186 ? 2.191 -8.144 -9.540 1.00 98.62 186 ILE A CA 1
ATOM 1445 C C . ILE A 1 186 ? 3.115 -8.493 -10.718 1.00 98.62 186 ILE A C 1
ATOM 1447 O O . ILE A 1 186 ? 2.880 -8.043 -11.832 1.00 98.62 186 ILE A O 1
ATOM 1451 N N . GLU A 1 187 ? 4.152 -9.306 -10.505 1.00 97.88 187 GLU A N 1
ATOM 1452 C CA . GLU A 1 187 ? 5.064 -9.741 -11.574 1.00 97.88 187 GLU A CA 1
ATOM 1453 C C . GLU A 1 187 ? 4.408 -10.691 -12.588 1.00 97.88 187 GLU A C 1
ATOM 1455 O O . GLU A 1 187 ? 4.792 -10.716 -13.759 1.00 97.88 187 GLU A O 1
ATOM 1460 N N . GLN A 1 188 ? 3.457 -11.510 -12.136 1.00 97.81 188 GLN A N 1
ATOM 1461 C CA . GLN A 1 188 ? 2.786 -12.519 -12.961 1.00 97.81 188 GLN A CA 1
ATOM 1462 C C . GLN A 1 188 ? 1.593 -11.966 -13.748 1.00 97.81 188 GLN A C 1
ATOM 1464 O O . GLN A 1 188 ? 1.071 -12.667 -14.611 1.00 97.81 188 GLN A O 1
ATOM 1469 N N . ASP A 1 189 ? 1.154 -10.745 -13.456 1.00 98.19 189 ASP A N 1
ATOM 1470 C CA . ASP A 1 189 ? 0.028 -10.115 -14.135 1.00 98.19 189 ASP A CA 1
ATOM 1471 C C . ASP A 1 189 ? 0.400 -9.692 -15.562 1.00 98.19 189 ASP A C 1
ATOM 1473 O O . ASP A 1 189 ? 1.285 -8.863 -15.767 1.00 98.19 189 ASP A O 1
ATOM 1477 N N . GLU A 1 190 ? -0.303 -10.244 -16.551 1.00 97.12 190 GLU A N 1
ATOM 1478 C CA . GLU A 1 190 ? -0.083 -9.967 -17.975 1.00 97.12 190 GLU A CA 1
ATOM 1479 C C . GLU A 1 190 ? -0.451 -8.529 -18.372 1.00 97.12 190 GLU A C 1
ATOM 1481 O O . GLU A 1 190 ? 0.046 -8.025 -19.379 1.00 97.12 190 GLU A O 1
ATOM 1486 N N . GLU A 1 191 ? -1.286 -7.848 -17.581 1.00 95.44 191 GLU A N 1
ATOM 1487 C CA . GLU A 1 191 ? -1.635 -6.437 -17.792 1.00 95.44 191 GLU A CA 1
ATOM 1488 C C . GLU A 1 191 ? -0.558 -5.478 -17.258 1.00 95.44 191 GLU A C 1
ATOM 1490 O O . GLU A 1 191 ? -0.621 -4.273 -17.512 1.00 95.44 191 GLU A O 1
ATOM 1495 N N . LEU A 1 192 ? 0.435 -5.987 -16.517 1.00 97.50 192 LEU A N 1
ATOM 1496 C CA . LEU A 1 192 ? 1.510 -5.191 -15.933 1.00 97.50 192 LEU A CA 1
ATOM 1497 C C . LEU A 1 192 ? 2.852 -5.457 -16.638 1.00 97.50 192 LEU A C 1
ATOM 1499 O O . LEU A 1 192 ? 3.195 -6.598 -16.949 1.00 97.50 192 LEU A O 1
ATOM 1503 N N . PRO A 1 193 ? 3.699 -4.431 -16.837 1.00 96.50 193 PRO A N 1
ATOM 1504 C CA . PRO A 1 193 ? 4.959 -4.568 -17.559 1.00 96.50 193 PRO A CA 1
ATOM 1505 C C . PRO A 1 193 ? 6.093 -5.092 -16.660 1.00 96.50 193 PRO A C 1
ATOM 1507 O O . PRO A 1 193 ? 7.225 -4.618 -16.766 1.00 96.50 193 PRO A O 1
ATOM 1510 N N . PHE A 1 194 ? 5.813 -6.027 -15.743 1.00 97.81 194 PHE A N 1
ATOM 1511 C CA . PHE A 1 194 ? 6.769 -6.486 -14.720 1.00 97.81 194 PHE A CA 1
ATOM 1512 C C . PHE A 1 194 ? 7.281 -7.908 -14.896 1.00 97.81 194 PHE A C 1
ATOM 1514 O O . PHE A 1 194 ? 8.182 -8.305 -14.160 1.00 97.81 194 PHE A O 1
ATOM 1521 N N . ARG A 1 195 ? 6.768 -8.653 -15.877 1.00 96.31 195 ARG A N 1
ATOM 1522 C CA . ARG A 1 195 ? 7.172 -10.039 -16.120 1.00 96.31 195 ARG A CA 1
ATOM 1523 C C . ARG A 1 195 ? 8.699 -10.174 -16.213 1.00 96.31 195 ARG A C 1
ATOM 1525 O O . ARG A 1 195 ? 9.331 -9.533 -17.049 1.00 96.31 195 ARG A O 1
ATOM 1532 N N . ASP A 1 196 ? 9.264 -11.018 -15.348 1.00 93.69 196 ASP A N 1
ATOM 1533 C CA . ASP A 1 196 ? 10.701 -11.322 -15.244 1.00 93.69 196 ASP A CA 1
ATOM 1534 C C . ASP A 1 196 ? 11.599 -10.099 -14.944 1.00 93.69 196 ASP A C 1
ATOM 1536 O O . ASP A 1 196 ? 12.810 -10.131 -15.181 1.00 93.69 196 ASP A O 1
ATOM 1540 N N . ARG A 1 197 ? 11.027 -9.008 -14.412 1.00 95.88 197 ARG A N 1
ATOM 1541 C CA . ARG A 1 197 ? 11.777 -7.808 -14.001 1.00 95.88 197 ARG A CA 1
ATOM 1542 C C . ARG A 1 197 ? 12.089 -7.790 -12.511 1.00 95.88 197 ARG A C 1
ATOM 1544 O O . ARG A 1 197 ? 12.984 -7.049 -12.103 1.00 95.88 197 ARG A O 1
ATOM 1551 N N . PHE A 1 198 ? 11.382 -8.559 -11.684 1.00 96.06 198 PHE A N 1
ATOM 1552 C CA . PHE A 1 198 ? 11.652 -8.603 -10.252 1.00 96.06 198 PHE A CA 1
ATOM 1553 C C . PHE A 1 198 ? 12.557 -9.797 -9.929 1.00 96.06 198 PHE A C 1
ATOM 1555 O O . PHE A 1 198 ? 12.333 -10.929 -10.338 1.00 96.06 198 PHE A O 1
ATOM 1562 N N . PHE A 1 199 ? 13.598 -9.576 -9.131 1.00 95.75 199 PHE A N 1
ATOM 1563 C CA . PHE A 1 199 ? 14.534 -10.639 -8.742 1.00 95.75 199 PHE A CA 1
ATOM 1564 C C . PHE A 1 199 ? 14.086 -11.322 -7.441 1.00 95.75 199 PHE A C 1
ATOM 1566 O O . PHE A 1 199 ? 14.886 -11.535 -6.519 1.00 95.75 199 PHE A O 1
ATOM 1573 N N . LEU A 1 200 ? 12.786 -11.628 -7.346 1.00 93.50 200 LEU A N 1
ATOM 1574 C CA . LEU A 1 200 ? 12.139 -12.179 -6.152 1.00 93.50 200 LEU A CA 1
ATOM 1575 C C . LEU A 1 200 ? 12.745 -13.542 -5.797 1.00 93.50 200 LEU A C 1
ATOM 1577 O O . LEU A 1 200 ? 12.873 -14.420 -6.645 1.00 93.50 200 LEU A O 1
ATOM 1581 N N . GLY A 1 201 ? 13.163 -13.724 -4.542 1.00 89.06 201 GLY A N 1
ATOM 1582 C CA . GLY A 1 201 ? 13.753 -14.986 -4.066 1.00 89.06 201 GLY A CA 1
ATOM 1583 C C . GLY A 1 201 ? 15.080 -15.400 -4.727 1.00 89.06 201 GLY A C 1
ATOM 1584 O O . GLY A 1 201 ? 15.642 -16.427 -4.349 1.00 89.06 201 GLY A O 1
ATOM 1585 N N . SER A 1 202 ? 15.611 -14.614 -5.672 1.00 89.12 202 SER A N 1
ATOM 1586 C CA . SER A 1 202 ? 16.878 -14.909 -6.342 1.00 89.12 202 SER A CA 1
ATOM 1587 C C . SER A 1 202 ? 18.051 -14.813 -5.365 1.00 89.12 202 SER A C 1
ATOM 1589 O O . SER A 1 202 ? 18.152 -13.867 -4.571 1.00 89.12 202 SER A O 1
ATOM 1591 N N . SER A 1 203 ? 18.970 -15.778 -5.446 1.00 88.00 203 SER A N 1
ATOM 1592 C CA . SER A 1 203 ? 20.235 -15.758 -4.704 1.00 88.00 203 SER A CA 1
ATOM 1593 C C . SER A 1 203 ? 21.232 -14.738 -5.255 1.00 88.00 203 SER A C 1
ATOM 1595 O O . SER A 1 203 ? 22.188 -14.390 -4.568 1.00 88.00 203 SER A O 1
ATOM 1597 N N . GLU A 1 204 ? 21.029 -14.260 -6.484 1.00 91.06 204 GLU A N 1
ATOM 1598 C CA . GLU A 1 204 ? 21.871 -13.231 -7.093 1.00 91.06 204 GLU A CA 1
ATOM 1599 C C . GLU A 1 204 ? 21.654 -11.880 -6.398 1.00 91.06 204 GLU A C 1
ATOM 1601 O O . GLU A 1 204 ? 20.542 -11.567 -5.965 1.00 91.06 204 GLU A O 1
ATOM 1606 N N . ASP A 1 205 ? 22.690 -11.044 -6.300 1.00 91.62 205 ASP A N 1
ATOM 1607 C CA . ASP A 1 205 ? 22.570 -9.675 -5.765 1.00 91.62 205 ASP A CA 1
ATOM 1608 C C . ASP A 1 205 ? 22.016 -8.706 -6.822 1.00 91.62 205 ASP A C 1
ATOM 1610 O O . ASP A 1 205 ? 22.604 -7.665 -7.101 1.00 91.62 205 ASP A O 1
ATOM 1614 N N . LYS A 1 206 ? 20.890 -9.087 -7.436 1.00 95.38 206 LYS A N 1
ATOM 1615 C CA . LYS A 1 206 ? 20.149 -8.262 -8.392 1.00 95.38 206 LYS A CA 1
ATOM 1616 C C . LYS A 1 206 ? 18.957 -7.571 -7.737 1.00 95.38 206 LYS A C 1
ATOM 1618 O O . LYS A 1 206 ? 18.355 -8.101 -6.797 1.00 95.38 206 LYS A O 1
ATOM 1623 N N . LYS A 1 207 ? 18.616 -6.382 -8.227 1.00 96.00 207 LYS A N 1
ATOM 1624 C CA . LYS A 1 207 ? 17.555 -5.498 -7.727 1.00 96.00 207 LYS A CA 1
ATOM 1625 C C . LYS A 1 207 ? 16.648 -5.040 -8.872 1.00 96.00 207 LYS A C 1
ATOM 1627 O O . LYS A 1 207 ? 17.167 -4.729 -9.938 1.00 96.00 207 LYS A O 1
ATOM 1632 N N . PRO A 1 208 ? 15.330 -4.924 -8.640 1.00 97.19 208 PRO A N 1
ATOM 1633 C CA . PRO A 1 208 ? 14.672 -4.901 -7.330 1.00 97.19 208 PRO A CA 1
ATOM 1634 C C . PRO A 1 208 ? 14.278 -6.283 -6.775 1.00 97.19 208 PRO A C 1
ATOM 1636 O O . PRO A 1 208 ? 13.906 -7.186 -7.516 1.00 97.19 208 PRO A O 1
ATOM 1639 N N . LYS A 1 209 ? 14.320 -6.417 -5.441 1.00 96.62 209 LYS A N 1
ATOM 1640 C CA . LYS A 1 209 ? 13.658 -7.485 -4.665 1.00 96.62 209 LYS A CA 1
ATOM 1641 C C . LYS A 1 209 ? 12.568 -6.870 -3.784 1.00 96.62 209 LYS A C 1
ATOM 1643 O O . LYS A 1 209 ? 12.419 -5.647 -3.749 1.00 96.62 209 LYS A O 1
ATOM 1648 N N . ASP A 1 210 ? 11.892 -7.687 -2.983 1.00 96.56 210 ASP A N 1
ATOM 1649 C CA . ASP A 1 210 ? 10.806 -7.298 -2.074 1.00 96.56 210 ASP A CA 1
ATOM 1650 C C . ASP A 1 210 ? 11.114 -6.026 -1.274 1.00 96.56 210 ASP A C 1
ATOM 1652 O O . ASP A 1 210 ? 10.312 -5.100 -1.226 1.00 96.56 210 ASP A O 1
ATOM 1656 N N . ARG A 1 211 ? 12.308 -5.933 -0.672 1.00 96.12 211 ARG A N 1
ATOM 1657 C CA . ARG A 1 211 ? 12.689 -4.765 0.137 1.00 96.12 211 ARG A CA 1
ATOM 1658 C C . ARG A 1 211 ? 12.800 -3.486 -0.698 1.00 96.12 211 ARG A C 1
ATOM 1660 O O . ARG A 1 211 ? 12.422 -2.422 -0.213 1.00 96.12 211 ARG A O 1
ATOM 1667 N N . GLN A 1 212 ? 13.362 -3.569 -1.904 1.00 97.31 212 GLN A N 1
ATOM 1668 C CA . GLN A 1 212 ? 13.492 -2.417 -2.798 1.00 97.31 212 GLN A CA 1
ATOM 1669 C C . GLN A 1 212 ? 12.126 -1.977 -3.328 1.00 97.31 212 GLN A C 1
ATOM 1671 O O . GLN A 1 212 ? 11.881 -0.775 -3.373 1.00 97.31 212 GLN A O 1
ATOM 1676 N N . LEU A 1 213 ? 11.243 -2.927 -3.651 1.00 98.19 213 LEU A N 1
ATOM 1677 C CA . LEU A 1 213 ? 9.867 -2.650 -4.073 1.00 98.19 213 LEU A CA 1
ATOM 1678 C C . LEU A 1 213 ? 9.063 -1.994 -2.946 1.00 98.19 213 LEU A C 1
ATOM 1680 O O . LEU A 1 213 ? 8.515 -0.919 -3.160 1.00 98.19 213 LEU A O 1
ATOM 1684 N N . CYS A 1 214 ? 9.095 -2.553 -1.729 1.00 97.56 214 CYS A N 1
ATOM 1685 C CA . CYS A 1 214 ? 8.495 -1.938 -0.539 1.00 97.56 214 CYS A CA 1
ATOM 1686 C C . CYS A 1 214 ? 8.954 -0.485 -0.370 1.00 97.56 214 CYS A C 1
ATOM 1688 O O . CYS A 1 214 ? 8.137 0.424 -0.295 1.00 97.56 214 CYS A O 1
ATOM 1690 N N . HIS A 1 215 ? 10.273 -0.259 -0.373 1.00 96.88 215 HIS A N 1
ATOM 1691 C CA . HIS A 1 215 ? 10.825 1.084 -0.213 1.00 96.88 215 HIS A CA 1
ATOM 1692 C C . HIS A 1 215 ? 10.412 2.026 -1.350 1.00 96.88 215 HIS A C 1
ATOM 1694 O O . HIS A 1 215 ? 10.195 3.210 -1.103 1.00 96.88 215 HIS A O 1
ATOM 1700 N N . ARG A 1 216 ? 10.319 1.532 -2.593 1.00 97.62 216 ARG A N 1
ATOM 1701 C CA . ARG A 1 216 ? 9.874 2.352 -3.723 1.00 97.62 216 ARG A CA 1
ATOM 1702 C C . ARG A 1 216 ? 8.410 2.746 -3.564 1.00 97.62 216 ARG A C 1
ATOM 1704 O O . ARG A 1 216 ? 8.120 3.928 -3.663 1.00 97.62 216 ARG A O 1
ATOM 1711 N N . VAL A 1 217 ? 7.532 1.797 -3.245 1.00 98.19 217 VAL A N 1
ATOM 1712 C CA . VAL A 1 217 ? 6.101 2.057 -3.028 1.00 98.19 217 VAL A CA 1
ATOM 1713 C C . VAL A 1 217 ? 5.879 3.027 -1.869 1.00 98.19 217 VAL A C 1
ATOM 1715 O O . VAL A 1 217 ? 5.173 4.012 -2.049 1.00 98.19 217 VAL A O 1
ATOM 1718 N N . ASP A 1 218 ? 6.525 2.806 -0.720 1.00 97.12 218 ASP A N 1
ATOM 1719 C CA . ASP A 1 218 ? 6.420 3.705 0.439 1.00 97.12 218 ASP A CA 1
ATOM 1720 C C . ASP A 1 218 ? 6.865 5.133 0.086 1.00 97.12 218 ASP A C 1
ATOM 1722 O O . ASP A 1 218 ? 6.245 6.113 0.496 1.00 97.12 218 ASP A O 1
ATOM 1726 N N . LEU A 1 219 ? 7.939 5.258 -0.699 1.00 95.88 219 LEU A N 1
ATOM 1727 C CA . LEU A 1 219 ? 8.437 6.552 -1.143 1.00 95.88 219 LEU A CA 1
ATOM 1728 C C . LEU A 1 219 ? 7.442 7.233 -2.086 1.00 95.88 219 LEU A C 1
ATOM 1730 O O . LEU A 1 219 ? 7.109 8.390 -1.863 1.00 95.88 219 LEU A O 1
ATOM 1734 N N . VAL A 1 220 ? 6.939 6.528 -3.098 1.00 96.62 220 VAL A N 1
ATOM 1735 C CA . VAL A 1 220 ? 5.993 7.092 -4.070 1.00 96.62 220 VAL A CA 1
ATOM 1736 C C . VAL A 1 220 ? 4.678 7.506 -3.387 1.00 96.62 220 VAL A C 1
ATOM 1738 O O . VAL A 1 220 ? 4.204 8.619 -3.598 1.00 96.62 220 VAL A O 1
ATOM 1741 N N . LEU A 1 221 ? 4.121 6.663 -2.510 1.00 96.56 221 LEU A N 1
ATOM 1742 C CA . LEU A 1 221 ? 2.901 6.974 -1.753 1.00 96.56 221 LEU A CA 1
ATOM 1743 C C . LEU A 1 221 ? 3.073 8.190 -0.837 1.00 96.56 221 LEU A C 1
ATOM 1745 O O . LEU A 1 221 ? 2.147 8.990 -0.695 1.00 96.56 221 LEU A O 1
ATOM 1749 N N . LYS A 1 222 ? 4.260 8.361 -0.244 1.00 94.75 222 LYS A N 1
ATOM 1750 C CA . LYS A 1 222 ? 4.582 9.549 0.553 1.00 94.75 222 LYS A CA 1
ATOM 1751 C C . LYS A 1 222 ? 4.464 10.831 -0.275 1.00 94.75 222 LYS A C 1
ATOM 1753 O O . LYS A 1 222 ? 3.904 11.799 0.227 1.00 94.75 222 LYS A O 1
ATOM 1758 N N . TYR A 1 223 ? 4.963 10.833 -1.511 1.00 93.06 223 TYR A N 1
ATOM 1759 C CA . TYR A 1 223 ? 4.888 12.009 -2.385 1.00 93.06 223 TYR A CA 1
ATOM 1760 C C . TYR A 1 223 ? 3.469 12.290 -2.865 1.00 93.06 223 TYR A C 1
ATOM 1762 O O . TYR A 1 223 ? 3.041 13.434 -2.787 1.00 93.06 223 TYR A O 1
ATOM 1770 N N . LEU A 1 224 ? 2.702 11.260 -3.237 1.00 92.56 224 LEU A N 1
ATOM 1771 C CA . LEU A 1 224 ? 1.280 11.436 -3.566 1.00 92.56 224 LEU A CA 1
ATOM 1772 C C . LEU A 1 224 ? 0.494 12.046 -2.403 1.00 92.56 224 LEU A C 1
ATOM 1774 O O . LEU A 1 224 ? -0.374 12.890 -2.592 1.00 92.56 224 LEU A O 1
ATOM 1778 N N . LYS A 1 225 ? 0.817 11.642 -1.174 1.00 93.00 225 LYS A N 1
ATOM 1779 C CA . LYS A 1 225 ? 0.217 12.225 0.025 1.00 93.00 225 LYS A CA 1
ATOM 1780 C C . LYS A 1 225 ? 0.613 13.692 0.222 1.00 93.00 225 LYS A C 1
ATOM 1782 O O . LYS A 1 225 ? -0.232 14.485 0.622 1.00 93.00 225 LYS A O 1
ATOM 1787 N N . GLU A 1 226 ? 1.879 14.039 0.003 1.00 91.69 226 GLU A N 1
ATOM 1788 C CA . GLU A 1 226 ? 2.362 15.424 0.109 1.00 91.69 226 GLU A CA 1
ATOM 1789 C C . GLU A 1 226 ? 1.712 16.321 -0.958 1.00 91.69 226 GLU A C 1
ATOM 1791 O O . GLU A 1 226 ? 1.243 17.406 -0.624 1.00 91.69 226 GLU A O 1
ATOM 1796 N N . GLU A 1 227 ? 1.586 15.832 -2.193 1.00 90.06 227 GLU A N 1
ATOM 1797 C CA . GLU A 1 227 ? 0.888 16.504 -3.295 1.00 90.06 227 GLU A CA 1
ATOM 1798 C C . GLU A 1 227 ? -0.585 16.773 -2.975 1.00 90.06 227 GLU A C 1
ATOM 1800 O O . GLU A 1 227 ? -1.060 17.897 -3.121 1.00 90.06 227 GLU A O 1
ATOM 1805 N N . GLU A 1 228 ? -1.309 15.759 -2.494 1.00 89.38 228 GLU A N 1
ATOM 1806 C CA . GLU A 1 228 ? -2.721 15.899 -2.131 1.00 89.38 228 GLU A CA 1
ATOM 1807 C C . GLU A 1 228 ? -2.901 16.911 -0.991 1.00 89.38 228 GLU A C 1
ATOM 1809 O O . GLU A 1 228 ? -3.791 17.759 -1.029 1.00 89.38 228 GLU A O 1
ATOM 1814 N N . GLU A 1 229 ? -2.017 16.890 0.011 1.00 89.94 229 GLU A N 1
ATOM 1815 C CA . GLU A 1 229 ? -2.031 17.883 1.088 1.00 89.94 229 GLU A CA 1
ATOM 1816 C C . GLU A 1 229 ? -1.730 19.308 0.593 1.00 89.94 229 GLU A C 1
ATOM 1818 O O . GLU A 1 229 ? -2.193 20.274 1.200 1.00 89.94 229 GLU A O 1
ATOM 1823 N N . GLU A 1 230 ? -0.925 19.476 -0.455 1.00 88.88 230 GLU A N 1
ATOM 1824 C CA . GLU A 1 230 ? -0.677 20.778 -1.088 1.00 88.88 230 GLU A CA 1
ATOM 1825 C C . GLU A 1 230 ? -1.862 21.240 -1.934 1.00 88.88 230 GLU A C 1
ATOM 1827 O O . GLU A 1 230 ? -2.270 22.399 -1.828 1.00 88.88 230 GLU A O 1
ATOM 1832 N N . ARG A 1 231 ? -2.467 20.327 -2.698 1.00 85.88 231 ARG A N 1
ATOM 1833 C CA . ARG A 1 231 ? -3.686 20.564 -3.479 1.00 85.88 231 ARG A CA 1
ATOM 1834 C C . ARG A 1 231 ? -4.828 21.055 -2.588 1.00 85.88 231 ARG A C 1
ATOM 1836 O O . ARG A 1 231 ? -5.433 22.078 -2.895 1.00 85.88 231 ARG A O 1
ATOM 1843 N N . LEU A 1 232 ? -5.060 20.391 -1.454 1.00 85.44 232 LEU A N 1
ATOM 1844 C CA . LEU A 1 232 ? -6.108 20.765 -0.494 1.00 85.44 232 LEU A CA 1
ATOM 1845 C C . LEU A 1 232 ? -5.861 22.133 0.166 1.00 85.44 232 LEU A C 1
ATOM 1847 O O . LEU A 1 232 ? -6.802 22.885 0.391 1.00 85.44 232 LEU A O 1
ATOM 1851 N N . LYS A 1 233 ? -4.603 22.515 0.428 1.00 87.19 233 LYS A N 1
ATOM 1852 C CA . LYS A 1 233 ? -4.279 23.846 0.988 1.00 87.19 233 LYS A CA 1
ATOM 1853 C C . LYS A 1 233 ? -4.565 24.995 0.020 1.00 87.19 233 LYS A C 1
ATOM 1855 O O . LYS A 1 233 ? -4.749 26.128 0.465 1.00 87.19 233 LYS A O 1
ATOM 1860 N N . LEU A 1 234 ? -4.515 24.730 -1.284 1.00 82.25 234 LEU A N 1
ATOM 1861 C CA . LEU A 1 234 ? -4.736 25.731 -2.326 1.00 82.25 234 LEU A CA 1
ATOM 1862 C C . LEU A 1 234 ? -6.226 25.948 -2.627 1.00 82.25 234 LEU A C 1
ATOM 1864 O O . LEU A 1 234 ? -6.565 27.000 -3.169 1.00 82.25 234 LEU A O 1
ATOM 1868 N N . ASP A 1 235 ? -7.094 25.010 -2.239 1.00 74.94 235 ASP A N 1
ATOM 1869 C CA . ASP A 1 235 ? -8.545 25.083 -2.436 1.00 74.94 235 ASP A CA 1
ATOM 1870 C C . ASP A 1 235 ? -9.320 24.728 -1.143 1.00 74.94 235 ASP A C 1
ATOM 1872 O O . ASP A 1 235 ? -9.825 23.613 -0.985 1.00 74.94 235 ASP A O 1
ATOM 1876 N N . PRO A 1 236 ? -9.406 25.662 -0.173 1.00 60.16 236 PRO A N 1
ATOM 1877 C CA . PRO A 1 236 ? -9.989 25.401 1.145 1.00 60.16 236 PRO A CA 1
ATOM 1878 C C . PRO A 1 236 ? -11.511 25.164 1.128 1.00 60.16 236 PRO A C 1
ATOM 1880 O O . PRO A 1 236 ? -12.064 24.753 2.146 1.00 60.16 236 PRO A O 1
ATOM 1883 N N . GLU A 1 237 ? -12.205 25.383 0.001 1.00 56.38 237 GLU A N 1
ATOM 1884 C CA . GLU A 1 237 ? -13.621 25.002 -0.147 1.00 56.38 237 GLU A CA 1
ATOM 1885 C C . GLU A 1 237 ? -13.814 23.471 -0.232 1.00 56.38 237 GLU A C 1
ATOM 1887 O O . GLU A 1 237 ? -14.932 22.988 -0.059 1.00 56.38 237 GLU A O 1
ATOM 1892 N N . ALA A 1 238 ? -12.737 22.691 -0.412 1.00 53.56 238 ALA A N 1
ATOM 1893 C CA . ALA A 1 238 ? -12.750 21.225 -0.388 1.00 53.56 238 ALA A CA 1
ATOM 1894 C C . ALA A 1 238 ? -12.603 20.602 1.024 1.00 53.56 238 ALA A C 1
ATOM 1896 O O . ALA A 1 238 ? -12.731 19.384 1.176 1.00 53.56 238 ALA A O 1
ATOM 1897 N N . GLU A 1 239 ? -12.331 21.395 2.074 1.00 46.78 239 GLU A N 1
ATOM 1898 C CA . GLU A 1 239 ? -12.089 20.870 3.432 1.00 46.78 239 GLU A CA 1
ATOM 1899 C C . GLU A 1 239 ? -13.366 20.418 4.173 1.00 46.78 239 GLU A C 1
ATOM 1901 O O . GLU A 1 239 ? -13.271 19.575 5.068 1.00 46.78 239 GLU A O 1
ATOM 1906 N N . ASP A 1 240 ? -14.560 20.896 3.795 1.00 34.59 240 ASP A N 1
ATOM 1907 C CA . ASP A 1 240 ? -15.809 20.657 4.553 1.00 34.59 240 ASP A CA 1
ATOM 1908 C C . ASP A 1 240 ? -16.354 19.210 4.455 1.00 34.59 240 ASP A C 1
ATOM 1910 O O . ASP A 1 240 ? -17.287 18.849 5.166 1.00 34.59 240 ASP A O 1
ATOM 1914 N N . ASP A 1 241 ? -15.757 18.338 3.628 1.00 42.75 241 ASP A N 1
ATOM 1915 C CA . ASP A 1 241 ? -16.277 16.976 3.385 1.00 42.75 241 ASP A CA 1
ATOM 1916 C C . ASP A 1 241 ? -15.338 15.828 3.831 1.00 42.75 241 ASP A C 1
ATOM 1918 O O . ASP A 1 241 ? -15.690 14.648 3.745 1.00 42.75 241 ASP A O 1
ATOM 1922 N N . THR A 1 242 ? -14.126 16.114 4.332 1.00 51.56 242 THR A N 1
ATOM 1923 C CA . THR A 1 242 ? -13.049 15.095 4.308 1.00 51.56 242 THR A CA 1
ATOM 1924 C C . THR A 1 242 ? -12.692 14.385 5.623 1.00 51.56 242 THR A C 1
ATOM 1926 O O . THR A 1 242 ? -12.123 13.293 5.538 1.00 51.56 242 THR A O 1
ATOM 1929 N N . ASP A 1 243 ? -13.062 14.872 6.821 1.00 42.47 243 ASP A N 1
ATOM 1930 C CA . ASP A 1 243 ? -12.691 14.180 8.087 1.00 42.47 243 ASP A CA 1
ATOM 1931 C C . ASP A 1 243 ? -13.881 13.625 8.908 1.00 42.47 243 ASP A C 1
ATOM 1933 O O . ASP A 1 243 ? -13.730 12.593 9.569 1.00 42.47 243 ASP A O 1
ATOM 1937 N N . GLU A 1 244 ? -15.095 14.193 8.817 1.00 39.53 244 GLU A N 1
ATOM 1938 C CA . GLU A 1 244 ? -16.297 13.604 9.454 1.00 39.53 244 GLU A CA 1
ATOM 1939 C C . GLU A 1 244 ? -17.154 12.754 8.494 1.00 39.53 244 GLU A C 1
ATOM 1941 O O . GLU A 1 244 ? -17.688 11.720 8.912 1.00 39.53 244 GLU A O 1
ATOM 1946 N N . ASN A 1 245 ? -17.213 13.078 7.197 1.00 35.59 245 ASN A N 1
ATOM 1947 C CA . ASN A 1 245 ? -18.083 12.376 6.238 1.00 35.59 245 ASN A CA 1
ATOM 1948 C C . ASN A 1 245 ? -17.476 11.091 5.643 1.00 35.59 245 ASN A C 1
ATOM 1950 O O . ASN A 1 245 ? -18.199 10.207 5.188 1.00 35.59 245 ASN A O 1
ATOM 1954 N N . ARG A 1 246 ? -16.156 10.888 5.757 1.00 45.69 246 ARG A N 1
ATOM 1955 C CA . ARG A 1 246 ? -15.511 9.597 5.427 1.00 45.69 246 ARG A CA 1
ATOM 1956 C C . ARG A 1 246 ? -15.751 8.525 6.509 1.00 45.69 246 ARG A C 1
ATOM 1958 O O . ARG A 1 246 ? -15.561 7.331 6.274 1.00 45.69 246 ARG A O 1
ATOM 1965 N N . VAL A 1 247 ? -16.203 8.927 7.707 1.00 40.66 247 VAL A N 1
ATOM 1966 C CA . VAL A 1 247 ? -16.492 8.036 8.853 1.00 40.66 247 VAL A CA 1
ATOM 1967 C C . VAL A 1 247 ? -17.981 8.023 9.248 1.00 40.66 247 VAL A C 1
ATOM 1969 O O . VAL A 1 247 ? -18.432 7.029 9.835 1.00 40.66 247 VAL A O 1
ATOM 1972 N N . GLY A 1 248 ? -18.764 9.035 8.874 1.00 31.41 248 GLY A N 1
ATOM 1973 C CA . GLY A 1 248 ? -20.185 9.180 9.188 1.00 31.41 248 GLY A CA 1
ATOM 1974 C C . GLY A 1 248 ? -21.126 8.505 8.190 1.00 31.41 248 GLY A C 1
ATOM 1975 O O . GLY A 1 248 ? -21.152 8.811 7.009 1.00 31.41 248 GLY A O 1
ATOM 1976 N N . VAL A 1 249 ? -21.957 7.598 8.700 1.00 40.41 249 VAL A N 1
ATOM 1977 C CA . VAL A 1 249 ? -23.246 7.259 8.088 1.00 40.41 249 VAL A CA 1
ATOM 1978 C C . VAL A 1 249 ? -24.039 8.559 7.929 1.00 40.41 249 VAL A C 1
ATOM 1980 O O . VAL A 1 249 ? -24.275 9.240 8.930 1.00 40.41 249 VAL A O 1
ATOM 1983 N N . SER A 1 250 ? -24.456 8.888 6.703 1.00 30.31 250 SER A N 1
ATOM 1984 C CA . SER A 1 250 ? -25.396 9.977 6.432 1.00 30.31 250 SER A CA 1
ATOM 1985 C C . SER A 1 250 ? -26.634 9.807 7.312 1.00 30.31 250 SER A C 1
ATOM 1987 O O . SER A 1 250 ? -27.340 8.801 7.220 1.00 30.31 250 SER A O 1
ATOM 1989 N N . LYS A 1 251 ? -26.902 10.775 8.191 1.00 31.92 251 LYS A N 1
ATOM 1990 C CA . LYS A 1 251 ? -28.187 10.849 8.882 1.00 31.92 251 LYS A CA 1
ATOM 1991 C C . LYS A 1 251 ? -29.179 11.628 8.025 1.00 31.92 251 LYS A C 1
ATOM 1993 O O . LYS A 1 251 ? -29.033 12.829 7.844 1.00 31.92 251 LYS A O 1
ATOM 1998 N N . ASN A 1 252 ? -30.211 10.886 7.633 1.00 27.67 252 ASN A N 1
ATOM 1999 C CA . ASN A 1 252 ? -31.565 11.292 7.269 1.00 27.67 252 ASN A CA 1
ATOM 2000 C C . ASN A 1 252 ? -31.770 11.938 5.890 1.00 27.67 252 ASN A C 1
ATOM 2002 O O . ASN A 1 252 ? -31.890 13.152 5.764 1.00 27.67 252 ASN A O 1
ATOM 2006 N N . SER A 1 253 ? -32.049 11.087 4.906 1.00 28.81 253 SER A N 1
ATOM 2007 C CA . SER A 1 253 ? -33.334 11.179 4.211 1.00 28.81 253 SER A CA 1
ATOM 2008 C C . SER A 1 253 ? -34.078 9.868 4.445 1.00 28.81 253 SER A C 1
ATOM 2010 O O . SER A 1 253 ? -33.531 8.789 4.224 1.00 28.81 253 SER A O 1
ATOM 2012 N N . GLU A 1 254 ? -35.287 9.970 4.987 1.00 41.56 254 GLU A N 1
ATOM 2013 C CA . GLU A 1 254 ? -36.263 8.888 4.942 1.00 41.56 254 GLU A CA 1
ATOM 2014 C C . GLU A 1 254 ? -36.522 8.500 3.475 1.00 41.56 254 GLU A C 1
ATOM 2016 O O . GLU A 1 254 ? -36.317 9.309 2.572 1.00 41.56 254 GLU A O 1
ATOM 2021 N N . ASP A 1 255 ? -36.968 7.260 3.295 1.00 37.66 255 ASP A N 1
ATOM 2022 C CA . ASP A 1 255 ? -37.230 6.527 2.050 1.00 37.66 255 ASP A CA 1
ATOM 2023 C C . ASP A 1 255 ? -36.060 5.673 1.538 1.00 37.66 255 ASP A C 1
ATOM 2025 O O . ASP A 1 255 ? -34.955 6.131 1.260 1.00 37.66 255 ASP A O 1
ATOM 2029 N N . GLY A 1 256 ? -36.327 4.363 1.508 1.00 42.00 256 GLY A N 1
ATOM 2030 C CA . GLY A 1 256 ? -35.372 3.278 1.316 1.00 42.00 256 GLY A CA 1
ATOM 2031 C C . GLY A 1 256 ? -34.774 3.208 -0.081 1.00 42.00 256 GLY A C 1
ATOM 2032 O O . GLY A 1 256 ? -35.082 2.282 -0.828 1.00 42.00 256 GLY A O 1
ATOM 2033 N N . ASP A 1 257 ? -33.876 4.140 -0.383 1.00 38.84 257 ASP A N 1
ATOM 2034 C CA . ASP A 1 257 ? -33.064 4.122 -1.591 1.00 38.84 257 ASP A CA 1
ATOM 2035 C C . ASP A 1 257 ? -31.611 3.741 -1.275 1.00 38.84 257 ASP A C 1
ATOM 2037 O O . ASP A 1 257 ? -30.941 4.292 -0.398 1.00 38.84 257 ASP A O 1
ATOM 2041 N N . MET A 1 258 ? -31.137 2.720 -1.980 1.00 37.78 258 MET A N 1
ATOM 2042 C CA . MET A 1 258 ? -29.835 2.094 -1.779 1.00 37.78 258 MET A CA 1
ATOM 2043 C C . MET A 1 258 ? -28.711 3.004 -2.325 1.00 37.78 258 MET A C 1
ATOM 2045 O O . MET A 1 258 ? -28.910 3.661 -3.350 1.00 37.78 258 MET A O 1
ATOM 2049 N N . PRO A 1 259 ? -27.507 3.052 -1.710 1.00 48.84 259 PRO A N 1
ATOM 2050 C CA . PRO A 1 259 ? -26.404 3.880 -2.203 1.00 48.84 259 PRO A CA 1
ATOM 2051 C C . PRO A 1 259 ? -26.095 3.600 -3.681 1.00 48.84 259 PRO A C 1
ATOM 2053 O O . PRO A 1 259 ? -26.051 2.445 -4.099 1.00 48.84 259 PRO A O 1
ATOM 2056 N N . LYS A 1 260 ? -25.835 4.641 -4.484 1.00 43.06 260 LYS A N 1
ATOM 2057 C CA . LYS A 1 260 ? -25.667 4.514 -5.950 1.00 43.06 260 LYS A CA 1
ATOM 2058 C C . LYS A 1 260 ? -24.578 3.517 -6.372 1.00 43.06 260 LYS A C 1
ATOM 2060 O O . LYS A 1 260 ? -24.723 2.871 -7.405 1.00 43.06 260 LYS A O 1
ATOM 2065 N N . TRP A 1 261 ? -23.539 3.336 -5.556 1.00 45.72 261 TRP A N 1
ATOM 2066 C CA . TRP A 1 261 ? -22.497 2.333 -5.801 1.00 45.72 261 TRP A CA 1
ATOM 2067 C C . TRP A 1 261 ? -22.982 0.888 -5.566 1.00 45.72 261 TRP A C 1
ATOM 2069 O O . TRP A 1 261 ? -22.545 -0.016 -6.267 1.00 45.72 261 TRP A O 1
ATOM 2079 N N . LEU A 1 262 ? -23.939 0.668 -4.657 1.00 36.62 262 LEU A N 1
ATOM 2080 C CA . LEU A 1 262 ? -24.603 -0.626 -4.433 1.00 36.62 262 LEU A CA 1
ATOM 2081 C C . LEU A 1 262 ? -25.624 -0.958 -5.539 1.00 36.62 262 LEU A C 1
ATOM 2083 O O . LEU A 1 262 ? -25.794 -2.124 -5.887 1.00 36.62 262 LEU A O 1
ATOM 2087 N N . SER A 1 263 ? -26.275 0.052 -6.130 1.00 40.19 263 SER A N 1
ATOM 2088 C CA . SER A 1 263 ? -27.205 -0.126 -7.263 1.00 40.19 263 SER A CA 1
ATOM 2089 C C . SER A 1 263 ? -26.496 -0.613 -8.538 1.00 40.19 263 SER A C 1
ATOM 2091 O O . SER A 1 263 ? -27.010 -1.465 -9.263 1.00 40.19 263 SER A O 1
ATOM 2093 N N . PHE A 1 264 ? -25.264 -0.151 -8.769 1.00 40.19 264 PHE A N 1
ATOM 2094 C CA . PHE A 1 264 ? -24.467 -0.532 -9.939 1.00 40.19 264 PHE A CA 1
ATOM 2095 C C . PHE A 1 264 ? -24.000 -2.003 -9.902 1.00 40.19 264 PHE A C 1
ATOM 2097 O O . PHE A 1 264 ? -23.899 -2.661 -10.938 1.00 40.19 264 PHE A O 1
ATOM 2104 N N . VAL A 1 265 ? -23.780 -2.551 -8.702 1.00 43.56 265 VAL A N 1
ATOM 2105 C CA . VAL A 1 265 ? -23.318 -3.937 -8.501 1.00 43.56 265 VAL A CA 1
ATOM 2106 C C . VAL A 1 265 ? -24.450 -4.954 -8.697 1.00 43.56 265 VAL A C 1
ATOM 2108 O O . VAL A 1 265 ? -24.228 -6.018 -9.270 1.00 43.56 265 VAL A O 1
ATOM 2111 N N . LEU A 1 266 ? -25.687 -4.620 -8.314 1.00 38.34 266 LEU A N 1
ATOM 2112 C CA . LEU A 1 266 ? -26.839 -5.527 -8.435 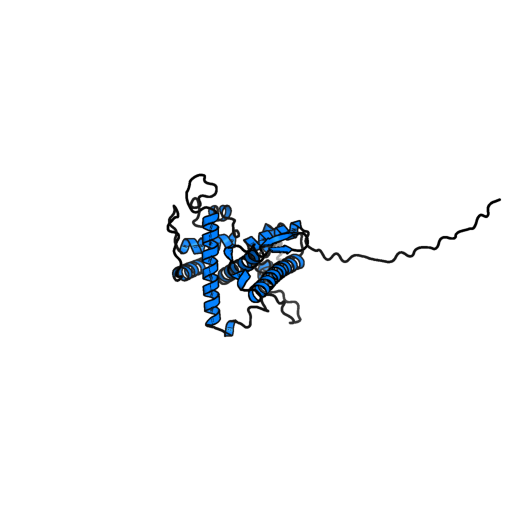1.00 38.34 266 LEU A CA 1
ATOM 2113 C C . LEU A 1 266 ? -27.402 -5.651 -9.862 1.00 38.34 266 LEU A C 1
ATOM 2115 O O . LEU A 1 266 ? -28.025 -6.663 -10.176 1.00 38.34 266 LEU A O 1
ATOM 2119 N N . HIS A 1 267 ? -27.166 -4.672 -10.741 1.00 40.41 267 HIS A N 1
ATOM 2120 C CA . HIS A 1 267 ? -27.746 -4.656 -12.093 1.00 40.41 267 HIS A CA 1
ATOM 2121 C C . HIS A 1 267 ? -26.839 -5.186 -13.214 1.00 40.41 267 HIS A C 1
ATOM 2123 O O . HIS A 1 267 ? -27.311 -5.344 -14.339 1.00 40.41 267 HIS A O 1
ATOM 2129 N N . THR A 1 268 ? -25.572 -5.504 -12.930 1.00 45.41 268 THR A N 1
ATOM 2130 C CA . THR A 1 268 ? -24.607 -5.894 -13.980 1.00 45.41 268 THR A CA 1
ATOM 2131 C C . THR A 1 268 ? -24.468 -7.416 -14.150 1.00 45.41 268 THR A C 1
ATOM 2133 O O . THR A 1 268 ? -23.895 -7.874 -15.134 1.00 45.41 268 THR A O 1
ATOM 2136 N N . PHE A 1 269 ? -25.057 -8.227 -13.262 1.00 39.47 269 PHE A N 1
ATOM 2137 C CA . PHE A 1 269 ? -25.035 -9.692 -13.372 1.00 39.47 269 PHE A CA 1
ATOM 2138 C C . PHE A 1 269 ? -26.370 -10.335 -12.959 1.00 39.47 269 PHE A C 1
ATOM 2140 O O . PHE A 1 269 ? -26.452 -11.054 -11.967 1.00 39.47 269 PHE A O 1
ATOM 2147 N N . LEU A 1 270 ? -27.419 -10.135 -13.762 1.00 33.28 270 LEU A N 1
ATOM 2148 C CA . LEU A 1 270 ? -28.436 -11.177 -13.936 1.00 33.28 270 LEU A CA 1
ATOM 2149 C C . LEU A 1 270 ? -28.274 -11.777 -15.340 1.00 33.28 270 LEU A C 1
ATOM 2151 O O . LEU A 1 270 ? -28.254 -11.019 -16.312 1.00 33.28 270 LEU A O 1
ATOM 2155 N N . PRO A 1 271 ? -28.165 -13.111 -15.487 1.00 35.78 271 PRO A N 1
ATOM 2156 C CA . PRO A 1 271 ? -28.255 -13.732 -16.800 1.00 35.78 271 PRO A CA 1
ATOM 2157 C C . PRO A 1 271 ? -29.644 -13.449 -17.385 1.00 35.78 271 PRO A C 1
ATOM 2159 O O . PRO A 1 271 ? -30.655 -13.590 -16.695 1.00 35.78 271 PRO A O 1
ATOM 2162 N N . ALA A 1 272 ? -29.684 -13.025 -18.650 1.00 40.47 272 ALA A N 1
ATOM 2163 C CA . ALA A 1 272 ? -30.931 -12.809 -19.374 1.00 40.47 272 ALA A CA 1
ATOM 2164 C C . ALA A 1 272 ? -31.809 -14.076 -19.310 1.00 40.47 272 ALA A C 1
ATOM 2166 O O . ALA A 1 272 ? -31.278 -15.184 -19.451 1.00 40.47 272 ALA A O 1
ATOM 2167 N N . PRO A 1 273 ? -33.131 -13.950 -19.093 1.00 36.91 273 PRO A N 1
ATOM 2168 C CA . PRO A 1 273 ? -34.018 -15.100 -19.118 1.00 36.91 273 PRO A CA 1
ATOM 2169 C C . PRO A 1 273 ? -34.017 -15.722 -20.518 1.00 36.91 273 PRO A C 1
ATOM 2171 O O . PRO A 1 273 ? -34.112 -15.029 -21.530 1.00 36.91 273 PRO A O 1
ATOM 2174 N N . VAL A 1 274 ? -33.883 -17.045 -20.551 1.00 43.06 274 VAL A N 1
ATOM 2175 C CA . VAL A 1 274 ? -34.046 -17.870 -21.748 1.00 43.06 274 VAL A CA 1
ATOM 2176 C C . VAL A 1 274 ? -35.503 -17.736 -22.193 1.00 43.06 274 VAL A C 1
ATOM 2178 O O . VAL A 1 274 ? -36.401 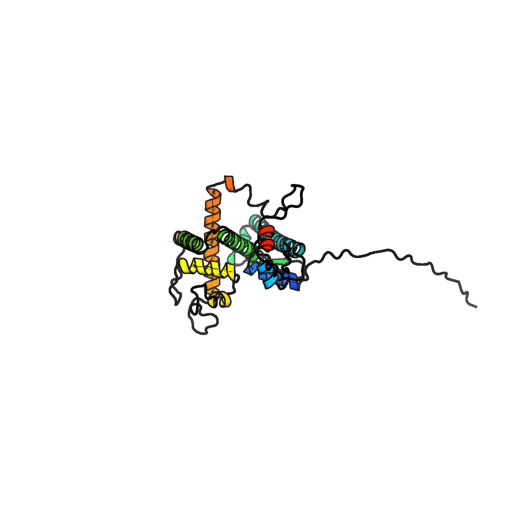-18.114 -21.445 1.00 43.06 274 VAL A O 1
ATOM 2181 N N . GLU A 1 275 ? -35.748 -17.158 -23.370 1.00 39.22 275 GLU A N 1
ATOM 2182 C CA . GLU A 1 275 ? -37.088 -17.143 -23.960 1.00 39.22 275 GLU A CA 1
ATOM 2183 C C . GLU A 1 275 ? -37.478 -18.567 -24.381 1.00 39.22 275 GLU A C 1
ATOM 2185 O O . GLU A 1 275 ? -36.848 -19.180 -25.248 1.00 39.22 275 GLU A O 1
ATOM 2190 N N . ASP A 1 276 ? -38.524 -19.090 -23.742 1.00 36.59 276 ASP A N 1
ATOM 2191 C CA . ASP A 1 276 ? -39.184 -20.336 -24.106 1.00 36.59 276 ASP A CA 1
ATOM 2192 C C . ASP A 1 276 ? -39.836 -20.206 -25.491 1.00 36.59 276 ASP A C 1
ATOM 2194 O O . ASP A 1 276 ? -40.807 -19.476 -25.698 1.00 36.59 276 ASP A O 1
ATOM 2198 N N . PHE A 1 277 ? -39.317 -20.973 -26.447 1.00 39.09 277 PHE A N 1
ATOM 2199 C CA . PHE A 1 277 ? -39.940 -21.217 -27.743 1.00 39.09 277 PHE A CA 1
ATOM 2200 C C . PHE A 1 277 ? -41.160 -22.138 -27.550 1.00 39.09 277 PHE A C 1
ATOM 2202 O O . PHE A 1 277 ? -41.038 -23.363 -27.583 1.00 39.09 277 PHE A O 1
ATOM 2209 N N . PHE A 1 278 ? -42.351 -21.562 -27.377 1.00 38.53 278 PHE A N 1
ATOM 2210 C CA . PHE A 1 278 ? -43.613 -22.266 -27.617 1.00 38.53 278 PHE A CA 1
ATOM 2211 C C . PHE A 1 278 ? -44.278 -21.703 -28.873 1.00 38.53 278 PHE A C 1
ATOM 2213 O O . PHE A 1 278 ? -44.619 -20.527 -28.952 1.00 38.53 278 PHE A O 1
ATOM 2220 N N . GLY A 1 279 ? -44.392 -22.566 -29.885 1.00 40.28 279 GLY A N 1
ATOM 2221 C CA . GLY A 1 279 ? -44.977 -22.251 -31.179 1.00 40.28 279 GLY A CA 1
ATOM 2222 C C . GLY A 1 279 ? -46.495 -22.136 -31.113 1.00 40.28 279 GLY A C 1
ATOM 2223 O O . GLY A 1 279 ? -47.168 -23.034 -30.609 1.00 40.28 279 GLY A O 1
ATOM 2224 N N . ASP A 1 280 ? -47.017 -21.058 -31.691 1.00 38.56 280 ASP A N 1
ATOM 2225 C CA . ASP A 1 280 ? -48.444 -20.891 -31.929 1.00 38.56 280 ASP A CA 1
ATOM 2226 C C . ASP A 1 280 ? -48.857 -21.539 -33.253 1.00 38.56 280 ASP A C 1
ATOM 2228 O O . ASP A 1 280 ? -48.294 -21.293 -34.324 1.00 38.56 280 ASP A O 1
ATOM 2232 N N . GLY A 1 281 ? -49.867 -22.402 -33.146 1.00 37.59 281 GLY A N 1
ATOM 2233 C CA . GLY A 1 281 ? -50.524 -23.064 -34.258 1.00 37.59 281 GLY A CA 1
ATOM 2234 C C . GLY A 1 281 ? -51.361 -22.090 -35.084 1.00 37.59 281 GLY A C 1
ATOM 2235 O O . GLY A 1 281 ? -52.167 -21.322 -34.562 1.00 37.59 281 GLY A O 1
ATOM 2236 N N . GLN A 1 282 ? -51.205 -22.178 -36.403 1.00 38.72 282 GLN A N 1
ATOM 2237 C CA . GLN A 1 282 ? -52.102 -21.553 -37.367 1.00 38.72 282 GLN A CA 1
ATOM 2238 C C . GLN A 1 282 ? -53.516 -22.129 -37.243 1.00 38.72 282 GLN A C 1
ATOM 2240 O O . GLN A 1 282 ? -53.725 -23.332 -37.391 1.00 38.72 282 GLN A O 1
ATOM 2245 N N . ASN A 1 283 ? -54.495 -21.244 -37.078 1.00 40.50 283 ASN A N 1
ATOM 2246 C CA . ASN A 1 283 ? -55.880 -21.499 -37.447 1.00 40.50 283 ASN A CA 1
ATOM 2247 C C . ASN A 1 283 ? -56.427 -20.216 -38.083 1.00 40.50 283 ASN A C 1
ATOM 2249 O O . ASN A 1 283 ? -56.658 -19.228 -37.391 1.00 40.50 283 ASN A O 1
ATOM 2253 N N . VAL A 1 284 ? -56.585 -20.219 -39.408 1.00 44.94 284 VAL A N 1
ATOM 2254 C CA . VAL A 1 284 ? -57.301 -19.168 -40.141 1.00 44.94 284 VAL A CA 1
ATOM 2255 C C . VAL A 1 284 ? -58.387 -19.857 -40.955 1.00 44.94 284 VAL A C 1
ATOM 2257 O O . VAL A 1 284 ? -58.101 -20.652 -41.850 1.00 44.94 284 VAL A O 1
ATOM 2260 N N . HIS A 1 285 ? -59.626 -19.575 -40.568 1.00 39.06 285 HIS A N 1
ATOM 2261 C CA . HIS A 1 285 ? -60.840 -19.822 -41.328 1.00 39.06 285 HIS A CA 1
ATOM 2262 C C . HIS A 1 285 ? -61.244 -18.510 -42.020 1.00 39.06 285 HIS A C 1
ATOM 2264 O O . HIS A 1 285 ? -61.114 -17.452 -41.406 1.00 39.06 285 HIS A O 1
ATOM 2270 N N . GLU A 1 286 ? -61.792 -18.672 -43.231 1.00 37.53 286 GLU A N 1
ATOM 2271 C CA . GLU A 1 286 ? -62.375 -17.686 -44.172 1.00 37.53 286 GLU A CA 1
ATOM 2272 C C . GLU A 1 286 ? -61.421 -16.862 -45.049 1.00 37.53 286 GLU A C 1
ATOM 2274 O O . GLU A 1 286 ? -60.628 -16.041 -44.541 1.00 37.53 286 GLU A O 1
#

pLDDT: mean 78.81, std 24.06, range [27.67, 98.69]

Radius of gyration: 27.98 Å; chains: 1; bounding box: 85×67×114 Å

Sequence (286 aa):
MGAEASRQASPTVPQSETPSTQITLTDQQTNALIQSMLRFGSPHLRFETIVKDASLDSTDTSTIIAAGKGIFKTCKAAVKAQQEVDAVSPALSKRKSLQPPVSTTINNASTVNATLFVQRIRELDLLTGRIHDMKDLSHGLEELTKDLSEFEFPLPRNWDIDWTWTDDAMLLYGVYKHGYGSWQLIEQDEELPFRDRFFLGSSEDKKPKDRQLCHRVDLVLKYLKEEEEERLKLDPEAEDDTDENRVGVSKNSEDGDMPKWLSFVLHTFLPAPVEDFFGDGQNVHE